Protein AF-A0A1D1ZFT8-F1 (afdb_monomer)

pLDDT: mean 90.36, std 14.6, range [29.67, 98.88]

Structure (mmCIF, N/CA/C/O backbone):
data_AF-A0A1D1ZFT8-F1
#
_entry.id   AF-A0A1D1ZFT8-F1
#
loop_
_atom_site.group_PDB
_atom_site.id
_atom_site.type_symbol
_atom_site.label_atom_id
_atom_site.label_alt_id
_atom_site.label_comp_id
_atom_site.label_asym_id
_atom_site.label_entity_id
_atom_site.label_seq_id
_atom_site.pdbx_PDB_ins_code
_atom_site.Cartn_x
_atom_site.Cartn_y
_atom_site.Cartn_z
_atom_site.occupancy
_atom_site.B_iso_or_equiv
_atom_site.auth_seq_id
_atom_site.auth_comp_id
_atom_site.auth_asym_id
_atom_site.auth_atom_id
_atom_site.pdbx_PDB_model_num
ATOM 1 N N . VAL A 1 1 ? -5.088 -5.770 8.456 1.00 97.81 1 VAL A N 1
ATOM 2 C CA . VAL A 1 1 ? -4.942 -6.720 7.331 1.00 97.81 1 VAL A CA 1
ATOM 3 C C . VAL A 1 1 ? -3.697 -6.334 6.561 1.00 97.81 1 VAL A C 1
ATOM 5 O O . VAL A 1 1 ? -3.552 -5.158 6.253 1.00 97.81 1 VAL A O 1
ATOM 8 N N . TYR A 1 2 ? -2.781 -7.275 6.355 1.00 98.56 2 TYR A N 1
ATOM 9 C CA . TYR A 1 2 ? -1.490 -7.052 5.716 1.00 98.56 2 TYR A CA 1
ATOM 10 C C . TYR A 1 2 ? -1.406 -7.814 4.390 1.00 98.56 2 TYR A C 1
ATOM 12 O O . TYR A 1 2 ? -1.723 -9.003 4.349 1.00 98.56 2 TYR A O 1
ATOM 20 N N . PHE A 1 3 ? -0.949 -7.138 3.340 1.00 98.81 3 PHE A N 1
ATOM 21 C CA . PHE A 1 3 ? -0.688 -7.710 2.021 1.00 98.81 3 PHE A CA 1
ATOM 22 C C . PHE A 1 3 ? 0.812 -7.654 1.739 1.00 98.81 3 PHE A C 1
ATOM 24 O O . PHE A 1 3 ? 1.414 -6.581 1.805 1.00 98.81 3 PHE A O 1
ATOM 31 N N . HIS A 1 4 ? 1.421 -8.799 1.439 1.00 98.50 4 HIS A N 1
ATOM 32 C CA . HIS A 1 4 ? 2.849 -8.856 1.134 1.00 98.50 4 HIS A CA 1
ATOM 33 C C . HIS A 1 4 ? 3.165 -8.306 -0.264 1.00 98.50 4 HIS A C 1
ATOM 35 O O . HIS A 1 4 ? 2.340 -8.373 -1.174 1.00 98.50 4 HIS A O 1
ATOM 41 N N . GLY A 1 5 ? 4.372 -7.779 -0.445 1.00 98.06 5 GLY A N 1
ATOM 42 C CA . GLY A 1 5 ? 4.937 -7.399 -1.736 1.00 98.06 5 GLY A CA 1
ATOM 43 C C . GLY A 1 5 ? 5.417 -8.591 -2.566 1.00 98.06 5 GLY A C 1
ATOM 44 O O . GLY A 1 5 ? 5.088 -9.741 -2.288 1.00 98.06 5 GLY A O 1
ATOM 45 N N . GLY A 1 6 ? 6.213 -8.311 -3.601 1.00 97.31 6 GLY A N 1
ATOM 46 C CA . GLY A 1 6 ? 6.667 -9.324 -4.566 1.00 97.31 6 GLY A CA 1
ATOM 47 C C . GLY A 1 6 ? 6.119 -9.137 -5.979 1.00 97.31 6 GLY A C 1
ATOM 48 O O . GLY A 1 6 ? 6.028 -10.101 -6.732 1.00 97.31 6 GLY A O 1
ATOM 49 N N . GLY A 1 7 ? 5.713 -7.914 -6.339 1.00 98.00 7 GLY A N 1
ATOM 50 C CA . GLY A 1 7 ? 5.292 -7.606 -7.707 1.00 98.00 7 GLY A CA 1
ATOM 51 C C . GLY A 1 7 ? 4.080 -8.409 -8.184 1.00 98.00 7 GLY A C 1
ATOM 52 O O . GLY A 1 7 ? 4.011 -8.741 -9.360 1.00 98.00 7 GLY A O 1
ATOM 53 N N . PHE A 1 8 ? 3.170 -8.765 -7.268 1.00 98.69 8 PHE A N 1
ATOM 54 C CA . PHE A 1 8 ? 2.003 -9.636 -7.492 1.00 98.69 8 PHE A CA 1
ATOM 55 C C . PHE A 1 8 ? 2.324 -11.087 -7.879 1.00 98.69 8 PHE A C 1
ATOM 57 O O . PHE A 1 8 ? 1.397 -11.871 -8.044 1.00 98.69 8 PHE A O 1
ATOM 64 N N . ALA A 1 9 ? 3.599 -11.447 -8.026 1.00 98.44 9 ALA A N 1
ATOM 65 C CA . ALA A 1 9 ? 4.024 -12.712 -8.624 1.00 98.44 9 ALA A CA 1
ATOM 66 C C . ALA A 1 9 ? 4.957 -13.540 -7.731 1.00 98.44 9 ALA A C 1
ATOM 68 O O . ALA A 1 9 ? 5.242 -14.698 -8.022 1.00 98.44 9 ALA A O 1
ATOM 69 N N . LEU A 1 10 ? 5.476 -12.948 -6.654 1.00 97.19 10 LEU A N 1
ATOM 70 C CA . LEU A 1 10 ? 6.451 -13.574 -5.771 1.00 97.19 10 LEU A CA 1
ATOM 71 C C . LEU A 1 10 ? 5.977 -13.579 -4.321 1.00 97.19 10 LEU A C 1
ATOM 73 O O . LEU A 1 10 ? 5.184 -12.741 -3.895 1.00 97.19 10 LEU A O 1
ATOM 77 N N . HIS A 1 11 ? 6.610 -14.468 -3.557 1.00 96.88 11 HIS A N 1
ATOM 78 C CA . HIS A 1 11 ? 6.442 -14.641 -2.116 1.00 96.88 11 HIS A CA 1
ATOM 79 C C . HIS A 1 11 ? 5.070 -15.197 -1.718 1.00 96.88 11 HIS A C 1
ATOM 81 O O . HIS A 1 11 ? 4.367 -15.778 -2.529 1.00 96.88 11 HIS A O 1
ATOM 87 N N . SER A 1 12 ? 4.791 -15.169 -0.422 1.00 97.50 12 SER A N 1
ATOM 88 C CA . SER A 1 12 ? 3.593 -15.704 0.223 1.00 97.50 12 SER A CA 1
ATOM 89 C C . SER A 1 12 ? 3.482 -15.089 1.611 1.00 97.50 12 SER A C 1
ATOM 91 O O . SER A 1 12 ? 4.482 -14.595 2.156 1.00 97.50 12 SER A O 1
ATOM 93 N N . ALA A 1 13 ? 2.314 -15.195 2.240 1.00 96.38 13 ALA A N 1
ATOM 94 C CA . ALA A 1 13 ? 2.105 -14.755 3.618 1.00 96.38 13 ALA A CA 1
ATOM 95 C C . ALA A 1 13 ? 3.044 -15.475 4.605 1.00 96.38 13 ALA A C 1
ATOM 97 O O . ALA A 1 13 ? 3.424 -14.904 5.628 1.00 96.38 13 ALA A O 1
ATOM 98 N N . ALA A 1 14 ? 3.452 -16.708 4.281 1.00 95.94 14 ALA A N 1
ATOM 99 C CA . ALA A 1 14 ? 4.372 -17.524 5.075 1.00 95.94 14 ALA A CA 1
ATOM 100 C C . ALA A 1 14 ? 5.865 -17.313 4.742 1.00 95.94 14 ALA A C 1
ATOM 102 O O . ALA A 1 14 ? 6.739 -17.905 5.384 1.00 95.94 14 ALA A O 1
ATOM 103 N N . THR A 1 15 ? 6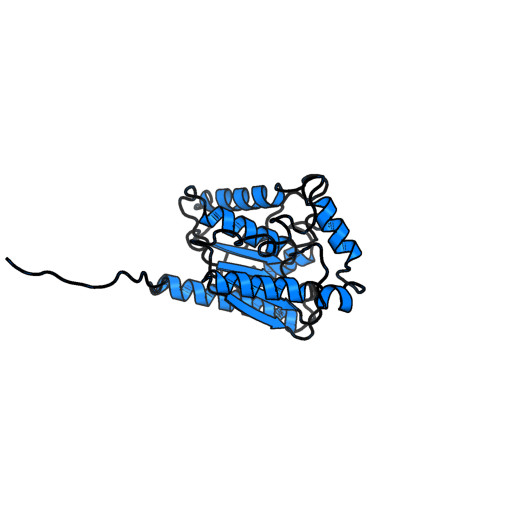.199 -16.493 3.740 1.00 95.06 15 THR A N 1
ATOM 104 C CA . THR A 1 15 ? 7.598 -16.242 3.365 1.00 95.06 15 THR A CA 1
ATOM 105 C C . THR A 1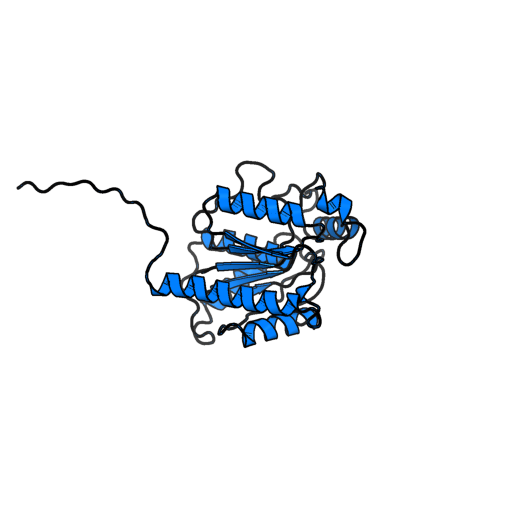 15 ? 8.334 -15.529 4.505 1.00 95.06 15 THR A C 1
ATOM 107 O O . THR A 1 15 ? 7.848 -14.538 5.043 1.00 95.06 15 THR A O 1
ATOM 110 N N . ARG A 1 16 ? 9.528 -16.022 4.880 1.00 93.62 16 ARG A N 1
ATOM 111 C CA . ARG A 1 16 ? 10.240 -15.619 6.115 1.00 93.62 16 ARG A CA 1
ATOM 112 C C . ARG A 1 16 ? 10.342 -14.098 6.345 1.00 93.62 16 ARG A C 1
ATOM 114 O O . ARG A 1 16 ? 10.004 -13.683 7.450 1.00 93.62 16 ARG A O 1
ATOM 121 N N . PRO A 1 17 ? 10.774 -13.261 5.377 1.00 90.62 17 PRO A N 1
ATOM 122 C CA . PRO A 1 17 ? 10.767 -11.806 5.545 1.00 90.62 17 PRO A CA 1
ATOM 123 C C . PRO A 1 17 ? 9.401 -11.223 5.931 1.00 90.62 17 PRO A C 1
ATOM 125 O O . PRO A 1 17 ? 9.336 -10.357 6.802 1.00 90.62 17 PRO A O 1
ATOM 128 N N . TYR A 1 18 ? 8.313 -11.718 5.336 1.00 94.38 18 TYR A N 1
ATOM 129 C CA . TYR A 1 18 ? 6.961 -11.214 5.576 1.00 94.38 18 TYR A CA 1
ATOM 130 C C . TYR A 1 18 ? 6.345 -11.739 6.869 1.00 94.38 18 TYR A C 1
ATOM 132 O O . TYR A 1 18 ? 5.748 -10.951 7.601 1.00 94.38 18 TYR A O 1
ATOM 140 N N . ASP A 1 19 ? 6.564 -13.010 7.219 1.00 94.88 19 ASP A N 1
ATOM 141 C CA . ASP A 1 19 ? 6.202 -13.529 8.547 1.00 94.88 19 ASP A CA 1
ATOM 142 C C . ASP A 1 19 ? 6.943 -12.750 9.649 1.00 94.88 19 ASP A C 1
ATOM 144 O O . ASP A 1 19 ? 6.326 -12.268 10.601 1.00 94.88 19 ASP A O 1
ATOM 148 N N . ALA A 1 20 ? 8.253 -12.522 9.488 1.00 92.81 20 ALA A N 1
ATOM 149 C CA . ALA A 1 20 ? 9.046 -11.748 10.440 1.00 92.81 20 ALA A CA 1
ATOM 150 C C . ALA A 1 20 ? 8.565 -10.292 10.556 1.00 92.81 20 ALA A C 1
ATOM 152 O O . ALA A 1 20 ? 8.445 -9.769 11.668 1.00 92.81 20 ALA A O 1
ATOM 153 N N . LEU A 1 21 ? 8.258 -9.635 9.434 1.00 92.38 21 LEU A N 1
ATOM 154 C CA . LEU A 1 21 ? 7.716 -8.278 9.423 1.00 92.38 21 LEU A CA 1
ATOM 155 C C . LEU A 1 21 ? 6.347 -8.210 10.116 1.00 92.38 21 LEU A C 1
ATOM 157 O O . LEU A 1 21 ? 6.159 -7.379 11.005 1.00 92.38 21 LEU A O 1
ATOM 161 N N . CYS A 1 22 ? 5.428 -9.123 9.796 1.00 95.38 22 CYS A N 1
ATOM 162 C CA . CYS A 1 22 ? 4.112 -9.199 10.432 1.00 95.38 22 CYS A CA 1
ATOM 163 C C . CYS A 1 22 ? 4.217 -9.433 11.943 1.00 95.38 22 CYS A C 1
ATOM 165 O O . CYS A 1 22 ? 3.516 -8.774 12.710 1.00 95.38 22 CYS A O 1
ATOM 167 N N . ARG A 1 23 ? 5.127 -10.306 12.396 1.00 94.81 23 ARG A N 1
ATOM 168 C CA . ARG A 1 23 ? 5.392 -10.525 13.829 1.00 94.81 23 ARG A CA 1
ATOM 169 C C . ARG A 1 23 ? 5.920 -9.272 14.518 1.00 94.81 23 ARG A C 1
ATOM 171 O O . ARG A 1 23 ? 5.485 -8.964 15.624 1.00 94.81 23 ARG A O 1
ATOM 178 N N . ARG A 1 24 ? 6.833 -8.533 13.879 1.00 93.06 24 ARG A N 1
ATOM 179 C CA . ARG A 1 24 ? 7.355 -7.262 14.413 1.00 93.06 24 ARG A CA 1
ATOM 180 C C . ARG A 1 24 ? 6.245 -6.219 14.546 1.00 93.06 24 ARG A C 1
ATOM 182 O O . ARG A 1 24 ? 6.176 -5.554 15.577 1.00 93.06 24 ARG A O 1
ATOM 189 N N . ILE A 1 25 ? 5.357 -6.123 13.554 1.00 94.19 25 ILE A N 1
ATOM 190 C CA . ILE A 1 25 ? 4.174 -5.254 13.612 1.00 94.19 25 ILE A CA 1
ATOM 191 C C . ILE A 1 25 ? 3.244 -5.700 14.746 1.00 94.19 25 ILE A C 1
ATOM 193 O O . ILE A 1 25 ? 2.917 -4.881 15.594 1.00 94.19 25 ILE A O 1
ATOM 197 N N . ALA A 1 26 ? 2.876 -6.982 14.819 1.00 94.56 26 ALA A N 1
ATOM 198 C CA . ALA A 1 26 ? 1.979 -7.517 15.850 1.00 94.56 26 ALA A CA 1
ATOM 199 C C . ALA A 1 26 ? 2.527 -7.353 17.279 1.00 94.56 26 ALA A C 1
ATOM 201 O O . ALA A 1 26 ? 1.766 -7.210 18.229 1.00 94.56 26 ALA A O 1
ATOM 202 N N . HIS A 1 27 ? 3.852 -7.374 17.442 1.00 94.12 27 HIS A N 1
ATOM 203 C CA . HIS A 1 27 ? 4.495 -7.136 18.731 1.00 94.12 27 HIS A CA 1
ATOM 204 C C . HIS A 1 27 ? 4.473 -5.652 19.134 1.00 94.12 27 HIS A C 1
ATOM 206 O O . HIS A 1 27 ? 4.335 -5.329 20.312 1.00 94.12 27 HIS A O 1
ATOM 212 N N . ALA A 1 28 ? 4.658 -4.738 18.180 1.00 92.88 28 ALA A N 1
ATOM 213 C CA . ALA A 1 28 ? 4.778 -3.306 18.460 1.00 92.88 28 ALA A CA 1
ATOM 214 C C . ALA A 1 28 ? 3.437 -2.561 18.446 1.00 92.88 28 ALA A C 1
ATOM 216 O O . ALA A 1 28 ? 3.277 -1.559 19.143 1.00 92.88 28 ALA A O 1
ATOM 217 N N . VAL A 1 29 ? 2.492 -3.032 17.637 1.00 91.75 29 VAL A N 1
ATOM 218 C CA . VAL A 1 29 ? 1.152 -2.476 17.482 1.00 91.75 29 VAL A CA 1
ATOM 219 C C . VAL A 1 29 ? 0.190 -3.395 18.230 1.00 91.75 29 VAL A C 1
ATOM 221 O O . VAL A 1 29 ? 0.147 -4.578 17.907 1.00 91.75 29 VAL A O 1
ATOM 224 N N . PRO A 1 30 ? -0.600 -2.898 19.199 1.00 85.81 30 PRO A N 1
ATOM 225 C CA . PRO A 1 30 ? -1.557 -3.713 19.946 1.00 85.81 30 PRO A CA 1
ATOM 226 C C . PRO A 1 30 ? -2.781 -4.057 19.077 1.00 85.81 30 PRO A C 1
ATOM 228 O O . PRO A 1 30 ? -3.890 -3.587 19.319 1.00 85.81 30 PRO A O 1
ATOM 231 N N . ALA A 1 31 ? -2.561 -4.837 18.021 1.00 90.56 31 ALA A N 1
ATOM 232 C CA . ALA A 1 31 ? -3.539 -5.220 17.017 1.00 90.56 31 ALA A CA 1
ATOM 233 C C . ALA A 1 31 ? -3.267 -6.642 16.513 1.00 90.56 31 ALA A C 1
ATOM 235 O O . ALA A 1 31 ? -2.129 -7.111 16.485 1.00 90.56 31 ALA A O 1
ATOM 236 N N . VAL A 1 32 ? -4.324 -7.318 16.060 1.00 94.50 32 VAL A N 1
ATOM 237 C CA . VAL A 1 32 ? -4.186 -8.589 15.344 1.00 94.50 32 VAL A CA 1
ATOM 238 C C . VAL A 1 32 ? -3.716 -8.308 13.918 1.00 94.50 32 VAL A C 1
ATOM 240 O O . VAL A 1 32 ? -4.308 -7.494 13.205 1.00 94.50 32 VAL A O 1
ATOM 243 N N . VAL A 1 33 ? -2.670 -9.008 13.481 1.00 96.38 33 VAL A N 1
ATOM 244 C CA . VAL A 1 33 ? -2.199 -8.959 12.093 1.00 96.38 33 VAL A CA 1
ATOM 245 C C . VAL A 1 33 ? -2.754 -10.160 11.334 1.00 96.38 33 VAL A C 1
ATOM 247 O O . VAL A 1 33 ? -2.362 -11.297 11.574 1.00 96.38 33 VAL A O 1
ATOM 250 N N . VAL A 1 34 ? -3.667 -9.889 10.402 1.00 97.25 34 VAL A N 1
ATOM 251 C CA . VAL A 1 34 ? -4.144 -10.861 9.408 1.00 97.25 34 VAL A CA 1
ATOM 252 C C . VAL A 1 34 ? -3.264 -10.718 8.168 1.00 97.25 34 VAL A C 1
ATOM 254 O O . VAL A 1 34 ? -3.420 -9.732 7.448 1.00 97.25 34 VAL A O 1
ATOM 257 N N . SER A 1 35 ? -2.318 -11.639 7.966 1.00 98.00 35 SER A N 1
ATOM 258 C CA . SER A 1 35 ? -1.452 -11.692 6.775 1.00 98.00 35 SER A CA 1
ATOM 259 C C . SER A 1 35 ? -2.149 -12.496 5.679 1.00 98.00 35 SER A C 1
ATOM 261 O O . SER A 1 35 ? -2.488 -13.658 5.903 1.00 98.00 35 SER A O 1
ATOM 263 N N . VAL A 1 36 ? -2.425 -11.868 4.536 1.00 98.56 36 VAL A N 1
ATOM 264 C CA . VAL A 1 36 ? -3.257 -12.450 3.473 1.00 98.56 36 VAL A CA 1
ATOM 265 C C . VAL A 1 36 ? -2.394 -13.209 2.469 1.00 98.56 36 VAL A C 1
ATOM 267 O O . VAL A 1 36 ? -1.482 -12.635 1.878 1.00 98.56 36 VAL A O 1
ATOM 270 N N . GLU A 1 37 ? -2.717 -14.485 2.263 1.00 98.50 37 GLU A N 1
ATOM 271 C CA . GLU A 1 37 ? -2.194 -15.312 1.172 1.00 98.50 37 GLU A CA 1
ATOM 272 C C . GLU A 1 37 ? -3.088 -15.108 -0.056 1.00 98.50 37 GLU A C 1
ATOM 274 O O . GLU A 1 37 ? -4.121 -15.764 -0.197 1.00 98.50 37 GLU A O 1
ATOM 279 N N . TYR A 1 38 ? -2.747 -14.124 -0.885 1.00 98.75 38 TYR A N 1
ATOM 280 C CA . TYR A 1 38 ? -3.513 -13.802 -2.087 1.00 98.75 38 TYR A CA 1
ATOM 281 C C . TYR A 1 38 ? -2.964 -14.559 -3.302 1.00 98.75 38 TYR A C 1
ATOM 283 O O . TYR A 1 38 ? -1.786 -14.909 -3.366 1.00 98.75 38 TYR A O 1
ATOM 291 N N . ARG A 1 39 ? -3.826 -14.815 -4.286 1.00 98.81 39 ARG A N 1
ATOM 292 C CA . ARG A 1 39 ? -3.450 -15.467 -5.541 1.00 98.81 39 ARG A CA 1
ATOM 293 C C . ARG A 1 39 ? -2.479 -14.601 -6.342 1.00 98.81 39 ARG A C 1
ATOM 295 O O . ARG A 1 39 ? -2.683 -13.397 -6.483 1.00 98.81 39 ARG A O 1
ATOM 302 N N . LEU A 1 40 ? -1.454 -15.239 -6.900 1.00 98.81 40 LEU A N 1
ATOM 303 C CA . LEU A 1 40 ? -0.375 -14.569 -7.622 1.00 98.81 40 LEU A CA 1
ATOM 304 C C . LEU A 1 40 ? -0.586 -14.592 -9.139 1.00 98.81 40 LEU A C 1
ATOM 306 O O . LEU A 1 40 ? -1.184 -15.514 -9.696 1.00 98.81 40 LEU A O 1
ATOM 310 N N . ALA A 1 41 ? -0.049 -13.574 -9.798 1.00 98.56 41 ALA A N 1
ATOM 311 C CA . ALA A 1 41 ? 0.137 -13.531 -11.238 1.00 98.56 41 ALA A CA 1
ATOM 312 C C . ALA A 1 41 ? 1.409 -14.308 -11.643 1.00 98.56 41 ALA A C 1
ATOM 314 O O . ALA A 1 41 ? 2.373 -14.335 -10.876 1.00 98.56 41 ALA A O 1
ATOM 315 N N . PRO A 1 42 ? 1.474 -14.867 -12.865 1.00 98.06 42 PRO A N 1
ATOM 316 C CA . PRO A 1 42 ? 0.502 -14.740 -13.955 1.00 98.06 42 PRO A CA 1
ATOM 317 C C . PRO A 1 42 ? -0.667 -15.740 -13.910 1.00 98.06 42 PRO A C 1
ATOM 319 O O . PRO A 1 42 ? -1.574 -15.632 -14.729 1.00 98.06 42 PRO A O 1
ATOM 322 N N . GLU A 1 43 ? -0.677 -16.711 -12.994 1.00 98.56 43 GLU A N 1
ATOM 323 C CA . GLU A 1 43 ? -1.738 -17.726 -12.901 1.00 98.56 43 GLU A CA 1
ATOM 324 C C . GLU A 1 43 ? -3.108 -17.104 -12.594 1.00 98.56 43 GLU A C 1
ATOM 326 O O . GLU A 1 43 ? -4.145 -17.579 -13.066 1.00 98.56 43 GLU A O 1
ATOM 331 N N . HIS A 1 44 ? -3.102 -16.018 -11.821 1.00 98.69 44 HIS A N 1
ATOM 332 C CA . HIS A 1 44 ? -4.275 -15.242 -11.452 1.00 98.69 44 HIS A CA 1
ATOM 333 C C . HIS A 1 44 ? -3.992 -13.740 -11.643 1.00 98.69 44 HIS A C 1
ATOM 335 O O . HIS A 1 44 ? -3.627 -13.053 -10.686 1.00 98.69 44 HIS A O 1
ATOM 341 N N . PRO A 1 45 ? -4.130 -13.211 -12.875 1.00 98.31 45 PRO A N 1
ATOM 342 C CA . PRO A 1 45 ? -3.893 -11.799 -13.156 1.00 98.31 45 PRO A CA 1
ATOM 343 C C . PRO A 1 45 ? -4.994 -10.915 -12.547 1.00 98.31 45 PRO A C 1
ATOM 345 O O . PRO A 1 45 ? -5.904 -11.375 -11.848 1.00 98.31 45 PRO A O 1
ATOM 348 N N . TYR A 1 46 ? -4.918 -9.614 -12.811 1.00 98.25 46 TYR A N 1
ATOM 349 C CA . TYR A 1 46 ? -5.904 -8.619 -12.419 1.00 98.25 46 TYR A CA 1
ATOM 350 C C . TYR A 1 46 ? -7.333 -9.103 -12.735 1.00 98.25 46 TYR A C 1
ATOM 352 O O . TYR A 1 46 ? -7.583 -9.577 -13.848 1.00 98.25 46 TYR A O 1
ATOM 360 N N . PRO A 1 47 ? -8.297 -8.931 -11.810 1.00 97.94 47 PRO A N 1
ATOM 361 C CA . PRO A 1 47 ? -8.179 -8.281 -10.500 1.00 97.94 47 PRO A CA 1
ATOM 362 C C . PRO A 1 47 ? -8.000 -9.256 -9.315 1.00 97.94 47 PRO A C 1
ATOM 364 O O . PRO A 1 47 ? -8.313 -8.880 -8.187 1.00 97.94 47 PRO A O 1
ATOM 367 N N . ALA A 1 48 ? -7.510 -10.486 -9.522 1.00 98.62 48 ALA A N 1
ATOM 368 C CA . ALA A 1 48 ? -7.607 -11.569 -8.530 1.00 98.62 48 ALA A CA 1
ATOM 369 C C . ALA A 1 48 ? -7.069 -11.215 -7.130 1.00 98.62 48 ALA A C 1
ATOM 371 O O . ALA A 1 48 ? -7.765 -11.422 -6.138 1.00 98.62 48 ALA A O 1
ATOM 372 N N . ALA A 1 49 ? -5.880 -10.610 -7.041 1.00 98.62 49 ALA A N 1
ATOM 373 C CA . ALA A 1 49 ? -5.299 -10.199 -5.760 1.00 98.62 49 ALA A CA 1
ATOM 374 C C . ALA A 1 49 ? -6.146 -9.140 -5.019 1.00 98.62 49 ALA A C 1
ATOM 376 O O . ALA A 1 49 ? -6.166 -9.094 -3.789 1.00 98.62 49 ALA A O 1
ATOM 377 N N . TYR A 1 50 ? -6.870 -8.290 -5.755 1.00 98.56 50 TYR A N 1
ATOM 378 C CA . TYR A 1 50 ? -7.778 -7.300 -5.168 1.00 98.56 50 TYR A CA 1
ATOM 379 C C . TYR A 1 50 ? -9.071 -7.949 -4.678 1.00 98.56 50 TYR A C 1
ATOM 381 O O . TYR A 1 50 ? -9.588 -7.562 -3.631 1.00 98.56 50 TYR A O 1
ATOM 389 N N . ASP A 1 51 ? -9.586 -8.932 -5.419 1.00 98.50 51 ASP A N 1
ATOM 390 C CA . ASP A 1 51 ? -10.758 -9.710 -5.012 1.00 98.50 51 ASP A CA 1
ATOM 391 C C . ASP A 1 51 ? -10.463 -10.481 -3.719 1.00 98.50 51 ASP A C 1
ATOM 393 O O . ASP A 1 51 ? -11.228 -10.373 -2.761 1.00 98.50 51 ASP A O 1
ATOM 397 N N . ASP A 1 52 ? -9.299 -11.133 -3.641 1.00 98.75 52 ASP A N 1
ATOM 398 C CA . ASP A 1 52 ? -8.845 -11.856 -2.446 1.00 98.75 52 ASP A CA 1
ATOM 399 C C . ASP A 1 52 ? -8.697 -10.928 -1.233 1.00 98.75 52 ASP A C 1
ATOM 401 O O . ASP A 1 52 ? -9.018 -11.300 -0.103 1.00 98.75 52 ASP A O 1
ATOM 405 N N . GLY A 1 53 ? -8.255 -9.686 -1.448 1.00 98.25 53 GLY A N 1
ATOM 406 C CA . GLY A 1 53 ? -8.186 -8.693 -0.381 1.00 98.25 53 GLY A CA 1
ATOM 407 C C . GLY A 1 53 ? -9.554 -8.215 0.111 1.00 98.25 53 GLY A C 1
ATOM 408 O O . GLY A 1 53 ? -9.734 -8.016 1.316 1.00 98.25 53 GLY A O 1
ATOM 409 N N . CYS A 1 54 ? -10.541 -8.081 -0.778 1.00 97.31 54 CYS A N 1
ATOM 410 C CA . CYS A 1 54 ? -11.923 -7.822 -0.374 1.00 97.31 54 CYS A CA 1
ATOM 411 C C . CYS A 1 54 ? -12.531 -9.024 0.363 1.00 97.31 54 CYS A C 1
ATOM 413 O O . CYS A 1 54 ? -13.206 -8.839 1.375 1.00 97.31 54 CYS A O 1
ATOM 415 N N . ASP A 1 55 ? -12.258 -10.248 -0.087 1.00 97.31 55 ASP A N 1
ATOM 416 C CA . ASP A 1 55 ? -12.703 -11.468 0.593 1.00 97.31 55 ASP A CA 1
ATOM 417 C C . ASP A 1 55 ? -12.069 -11.613 1.979 1.00 97.31 55 ASP A C 1
ATOM 419 O O . ASP A 1 55 ? -12.757 -11.976 2.934 1.00 97.31 55 ASP A O 1
ATOM 423 N N . ALA A 1 56 ? -10.802 -11.221 2.140 1.00 97.06 56 ALA A N 1
ATOM 424 C CA . ALA A 1 56 ? -10.163 -11.142 3.448 1.00 97.06 56 ALA A CA 1
ATOM 425 C C . ALA A 1 56 ? -10.882 -10.152 4.382 1.00 97.06 56 ALA A C 1
ATOM 427 O O . ALA A 1 56 ? -11.063 -10.452 5.563 1.00 97.06 56 ALA A O 1
ATOM 428 N N . LEU A 1 57 ? -11.342 -8.997 3.880 1.00 95.75 57 LEU A N 1
ATOM 429 C CA . LEU A 1 57 ? -12.141 -8.066 4.685 1.00 95.75 57 LEU A CA 1
ATOM 430 C C . LEU A 1 57 ? -13.520 -8.619 5.036 1.00 95.75 57 LEU A C 1
ATOM 432 O O . LEU A 1 57 ? -13.934 -8.474 6.182 1.00 95.75 57 LEU A O 1
ATOM 436 N N . ARG A 1 58 ? -14.199 -9.302 4.108 1.00 94.69 58 ARG A N 1
ATOM 437 C CA . ARG A 1 58 ? -15.470 -9.992 4.401 1.00 94.69 58 ARG A CA 1
ATOM 438 C C . ARG A 1 58 ? -15.289 -11.072 5.464 1.00 94.69 58 ARG A C 1
ATOM 440 O O . ARG A 1 58 ? -16.122 -11.209 6.356 1.00 94.69 58 ARG A O 1
ATOM 447 N N . TRP A 1 59 ? -14.183 -11.811 5.408 1.00 95.19 59 TRP A N 1
ATOM 448 C CA . TRP A 1 59 ? -13.847 -12.787 6.438 1.00 95.19 59 TRP A CA 1
ATOM 449 C C . TRP A 1 59 ? -13.616 -12.113 7.796 1.00 95.19 59 TRP A C 1
ATOM 451 O O . TRP A 1 59 ? -14.169 -12.569 8.793 1.00 95.19 59 TRP A O 1
ATOM 461 N N . VAL A 1 60 ? -12.865 -11.004 7.841 1.00 94.81 60 VAL A N 1
ATOM 462 C CA . VAL A 1 60 ? -12.663 -10.213 9.070 1.00 94.81 60 VAL A CA 1
ATOM 463 C C . VAL A 1 60 ? -13.995 -9.698 9.626 1.00 94.81 60 VAL A C 1
ATOM 465 O O . VAL A 1 60 ? -14.211 -9.787 10.832 1.00 94.81 60 VAL A O 1
ATOM 468 N N . ASP A 1 61 ? -14.897 -9.221 8.765 1.00 92.69 61 ASP A N 1
ATOM 469 C CA . ASP A 1 61 ? -16.233 -8.734 9.133 1.00 92.69 61 ASP A CA 1
ATOM 470 C C . ASP A 1 61 ? -17.075 -9.816 9.826 1.00 92.69 61 ASP A C 1
ATOM 472 O O . ASP A 1 61 ? -17.666 -9.578 10.883 1.00 92.69 61 ASP A O 1
ATOM 476 N N . GLY A 1 62 ? -17.042 -11.044 9.296 1.00 91.44 62 GLY A N 1
ATOM 477 C CA . GLY A 1 62 ? -17.717 -12.205 9.881 1.00 91.44 62 GLY A CA 1
ATOM 478 C C . GLY A 1 62 ? -16.999 -12.842 11.081 1.00 91.44 62 GLY A C 1
ATOM 479 O O . GLY A 1 62 ? -17.610 -13.603 11.832 1.00 91.44 62 GLY A O 1
ATOM 480 N N . ALA A 1 63 ? -15.719 -12.539 11.309 1.00 89.00 63 ALA A N 1
ATOM 481 C CA . ALA A 1 63 ? -14.879 -13.187 12.322 1.00 89.00 63 ALA A CA 1
ATOM 482 C C . ALA A 1 63 ? -14.952 -12.532 13.717 1.00 89.00 63 ALA A C 1
ATOM 484 O O . ALA A 1 63 ? -14.019 -12.659 14.513 1.00 89.00 63 ALA A O 1
ATOM 485 N N . ALA A 1 64 ? -16.064 -11.875 14.061 1.00 73.75 64 ALA A N 1
ATOM 486 C CA . ALA A 1 64 ? -16.236 -11.158 15.333 1.00 73.75 64 ALA A CA 1
ATOM 487 C C . ALA A 1 64 ? -16.054 -12.032 16.595 1.00 73.75 64 ALA A C 1
ATOM 489 O O . ALA A 1 64 ? -15.761 -11.515 17.666 1.00 73.75 64 ALA A O 1
ATOM 490 N N . ALA A 1 65 ? -16.210 -13.357 16.488 1.00 78.50 65 ALA A N 1
ATOM 491 C CA . ALA A 1 65 ? -15.947 -14.288 17.59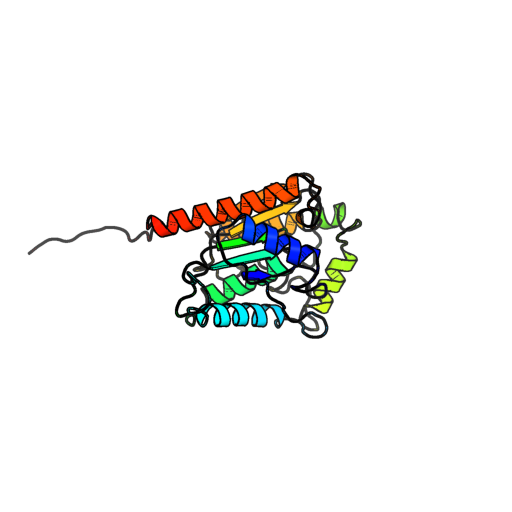2 1.00 78.50 65 ALA A CA 1
ATOM 492 C C . ALA A 1 65 ? -14.450 -14.602 17.798 1.00 78.50 65 ALA A C 1
ATOM 494 O O . ALA A 1 65 ? -14.068 -15.114 18.848 1.00 78.50 65 ALA A O 1
ATOM 495 N N . LEU A 1 66 ? -13.610 -14.331 16.794 1.00 83.19 66 LEU A N 1
ATOM 496 C CA . LEU A 1 66 ? -12.171 -14.621 16.788 1.00 83.19 66 LEU A CA 1
ATOM 497 C C . LEU A 1 66 ? -11.318 -13.353 16.914 1.00 83.19 66 LEU A C 1
ATOM 499 O O . LEU A 1 66 ? -10.171 -13.428 17.352 1.00 83.19 66 LEU A O 1
ATOM 503 N N . LEU A 1 67 ? -11.860 -12.199 16.515 1.00 86.94 67 LEU A N 1
ATOM 504 C CA . LEU A 1 67 ? -11.155 -10.923 16.467 1.00 86.94 67 LEU A CA 1
ATOM 505 C C . LEU A 1 67 ? -11.760 -9.923 17.466 1.00 86.94 67 LEU A C 1
ATOM 507 O O . LEU A 1 67 ? -12.980 -9.829 17.560 1.00 86.94 67 LEU A O 1
ATOM 511 N N . PRO A 1 68 ? -10.929 -9.162 18.205 1.00 77.56 68 PRO A N 1
ATOM 512 C CA . PRO A 1 68 ? -11.390 -8.373 19.349 1.00 77.56 68 PRO A CA 1
ATOM 513 C C . PRO A 1 68 ? -12.234 -7.149 18.963 1.00 77.56 68 PRO A C 1
ATOM 515 O O . PRO A 1 68 ? -13.303 -6.941 19.526 1.00 77.56 68 PRO A O 1
ATOM 518 N N . ASP A 1 69 ? -11.755 -6.332 18.023 1.00 82.12 69 ASP A N 1
ATOM 519 C CA . ASP A 1 69 ? -12.442 -5.129 17.545 1.00 82.12 69 ASP A CA 1
ATOM 520 C C . ASP A 1 69 ? -12.200 -4.977 16.042 1.00 82.12 69 ASP A C 1
ATOM 522 O O . ASP A 1 69 ? -11.114 -4.598 15.601 1.00 82.12 69 ASP A O 1
ATOM 526 N N . VAL A 1 70 ? -13.222 -5.304 15.256 1.00 84.38 70 VAL A N 1
ATOM 527 C CA . VAL A 1 70 ? -13.205 -5.159 13.794 1.00 84.38 70 VAL A CA 1
ATOM 528 C C . VAL A 1 70 ? -13.829 -3.841 13.338 1.00 84.38 70 VAL A C 1
ATOM 530 O O . VAL A 1 70 ? -13.807 -3.547 12.152 1.00 84.38 70 VAL A O 1
ATOM 533 N N . SER A 1 71 ? -14.288 -2.986 14.260 1.00 86.12 71 SER A N 1
ATOM 534 C CA . SER A 1 71 ? -14.728 -1.625 13.925 1.00 86.12 71 SER A CA 1
ATOM 535 C C . SER A 1 71 ? -13.560 -0.696 13.594 1.00 86.12 71 SER A C 1
ATOM 537 O O . SER A 1 71 ? -13.769 0.473 13.297 1.00 86.12 71 SER A O 1
ATOM 539 N N . ALA A 1 72 ? -12.320 -1.178 13.683 1.00 90.88 72 ALA A N 1
ATOM 540 C CA . ALA A 1 72 ? -11.114 -0.381 13.532 1.00 90.88 72 ALA A CA 1
ATOM 541 C C . ALA A 1 72 ? -10.030 -1.140 12.756 1.00 90.88 72 ALA A C 1
ATOM 543 O O . ALA A 1 72 ? -8.979 -1.499 13.295 1.00 90.88 72 ALA A O 1
ATOM 544 N N . VAL A 1 73 ? -10.289 -1.408 11.479 1.00 95.31 73 VAL A N 1
ATOM 545 C CA . VAL A 1 73 ? -9.369 -2.167 10.630 1.00 95.31 73 VAL A CA 1
ATOM 546 C C . VAL A 1 73 ? -8.384 -1.230 9.949 1.00 95.31 73 VAL A C 1
ATOM 548 O O . VAL A 1 73 ? -8.767 -0.253 9.317 1.00 95.31 73 VAL A O 1
ATOM 551 N N . PHE A 1 74 ? -7.101 -1.565 10.027 1.00 97.69 74 PHE A N 1
ATOM 552 C CA . PHE A 1 74 ? -6.065 -0.91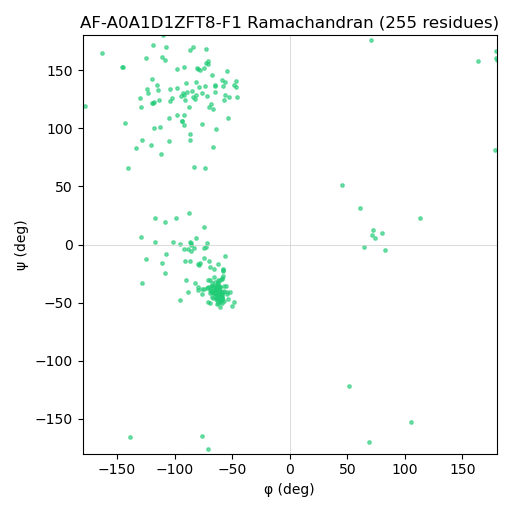9 9.229 1.00 97.69 74 PHE A CA 1
ATOM 553 C C . PHE A 1 74 ? -5.648 -1.845 8.095 1.00 97.69 74 PHE A C 1
ATOM 555 O O . PHE A 1 74 ? -5.417 -3.042 8.315 1.00 97.69 74 PHE A O 1
ATOM 562 N N . LEU A 1 75 ? -5.542 -1.291 6.893 1.00 98.56 75 LEU A N 1
ATOM 563 C CA . LEU A 1 75 ? -4.909 -1.959 5.765 1.00 98.56 75 LEU A CA 1
ATOM 564 C C . LEU A 1 75 ? -3.429 -1.607 5.761 1.00 98.56 75 LEU A C 1
ATOM 566 O O . LEU A 1 75 ? -3.045 -0.474 6.035 1.00 98.56 75 LEU A O 1
ATOM 570 N N . ALA A 1 76 ? -2.583 -2.577 5.474 1.00 98.56 76 ALA A N 1
ATOM 571 C CA . ALA A 1 76 ? -1.162 -2.350 5.334 1.00 98.56 76 ALA A CA 1
ATOM 572 C C . ALA A 1 76 ? -0.611 -3.256 4.247 1.00 98.56 76 ALA A C 1
ATOM 574 O O . ALA A 1 76 ? -1.147 -4.331 3.984 1.00 98.56 76 ALA A O 1
ATOM 575 N N . GLY A 1 77 ? 0.468 -2.829 3.624 1.00 98.44 77 GLY A N 1
ATOM 576 C CA . GLY A 1 77 ? 1.145 -3.661 2.653 1.00 98.44 77 GLY A CA 1
ATOM 577 C C . GLY A 1 77 ? 2.329 -2.947 2.058 1.00 98.44 77 GLY A C 1
ATOM 578 O O . GLY A 1 77 ? 2.441 -1.721 2.147 1.00 98.44 77 GLY A O 1
ATOM 579 N N . ASP A 1 78 ? 3.224 -3.731 1.484 1.00 98.38 78 ASP A N 1
ATOM 580 C CA . ASP A 1 78 ? 4.481 -3.232 0.969 1.00 98.38 78 ASP A CA 1
ATOM 581 C C . ASP A 1 78 ? 4.624 -3.490 -0.529 1.00 98.38 78 ASP A C 1
ATOM 583 O O . ASP A 1 78 ? 4.166 -4.518 -1.023 1.00 98.38 78 ASP A O 1
ATOM 587 N N . SER A 1 79 ? 5.218 -2.560 -1.280 1.00 98.62 79 SER A N 1
ATOM 588 C CA . SER A 1 79 ? 5.370 -2.700 -2.732 1.00 98.62 79 SER A CA 1
ATOM 589 C C . SER A 1 79 ? 4.021 -3.039 -3.401 1.00 98.62 79 SER A C 1
ATOM 591 O O . SER A 1 79 ? 3.050 -2.291 -3.239 1.00 98.62 79 SER A O 1
ATOM 593 N N . ALA A 1 80 ? 3.914 -4.165 -4.115 1.00 98.75 80 ALA A N 1
ATOM 594 C CA . ALA A 1 80 ? 2.653 -4.670 -4.675 1.00 98.75 80 ALA A CA 1
ATOM 595 C C . ALA A 1 80 ? 1.540 -4.846 -3.624 1.00 98.75 80 ALA A C 1
ATOM 597 O O . ALA A 1 80 ? 0.388 -4.525 -3.893 1.00 98.75 80 ALA A O 1
ATOM 598 N N . GLY A 1 81 ? 1.869 -5.249 -2.397 1.00 98.81 81 GLY A N 1
ATOM 599 C CA . GLY A 1 81 ? 0.920 -5.306 -1.288 1.00 98.81 81 GLY A CA 1
ATOM 600 C C . GLY A 1 81 ? 0.385 -3.931 -0.880 1.00 98.81 81 GLY A C 1
ATOM 601 O O . GLY A 1 81 ? -0.778 -3.802 -0.508 1.00 98.81 81 GLY A O 1
ATOM 602 N N . GLY A 1 82 ? 1.195 -2.875 -1.010 1.00 98.75 82 GLY A N 1
ATOM 603 C CA . GLY A 1 82 ? 0.745 -1.493 -0.818 1.00 98.75 82 GLY A CA 1
ATOM 604 C C . GLY A 1 82 ? -0.235 -1.045 -1.909 1.00 98.75 82 GLY A C 1
ATOM 605 O O . GLY A 1 82 ? -1.204 -0.342 -1.627 1.00 98.75 82 GLY A O 1
ATOM 606 N N . ASN A 1 83 ? -0.033 -1.511 -3.142 1.00 98.81 83 ASN A N 1
ATOM 607 C CA . ASN A 1 83 ? -0.981 -1.317 -4.238 1.00 98.81 83 ASN A CA 1
ATOM 608 C C . ASN A 1 83 ? -2.301 -2.075 -3.990 1.00 98.81 83 ASN A C 1
ATOM 610 O O . ASN A 1 83 ? -3.372 -1.478 -4.090 1.00 98.81 83 ASN A O 1
ATOM 614 N N . ILE A 1 84 ? -2.236 -3.345 -3.571 1.00 98.88 84 ILE A N 1
ATOM 615 C CA . ILE A 1 84 ? -3.420 -4.132 -3.180 1.00 98.88 84 ILE A CA 1
ATOM 616 C C . ILE A 1 84 ? -4.181 -3.422 -2.057 1.00 98.88 84 ILE A C 1
ATOM 618 O O . ILE A 1 84 ? -5.387 -3.222 -2.169 1.00 98.88 84 ILE A O 1
ATOM 622 N N . ALA A 1 85 ? -3.486 -2.977 -1.006 1.00 98.81 85 ALA A N 1
ATOM 623 C CA . ALA A 1 85 ? -4.095 -2.259 0.109 1.00 98.81 85 ALA A CA 1
ATOM 624 C C . ALA A 1 85 ? -4.838 -0.989 -0.342 1.00 98.81 85 ALA A C 1
ATOM 626 O O . ALA A 1 85 ? -5.934 -0.735 0.153 1.00 98.81 85 ALA A O 1
ATOM 627 N N . HIS A 1 86 ? -4.285 -0.222 -1.292 1.00 98.50 86 HIS A N 1
ATOM 628 C CA . HIS A 1 86 ? -4.974 0.925 -1.891 1.00 98.50 86 HIS A CA 1
ATOM 629 C C . HIS A 1 86 ? -6.277 0.507 -2.591 1.00 98.50 86 HIS A C 1
ATOM 631 O O . HIS A 1 86 ? -7.340 1.039 -2.276 1.00 98.50 86 HIS A O 1
ATOM 637 N N . HIS A 1 87 ? -6.223 -0.461 -3.511 1.00 98.12 87 HIS A N 1
ATOM 638 C CA . HIS A 1 87 ? -7.405 -0.864 -4.287 1.00 98.12 87 HIS A CA 1
ATOM 639 C C . HIS A 1 87 ? -8.475 -1.535 -3.421 1.00 98.12 87 HIS A C 1
ATOM 641 O O . HIS A 1 87 ? -9.669 -1.343 -3.645 1.00 98.12 87 HIS A O 1
ATOM 647 N N . VAL A 1 88 ? -8.069 -2.267 -2.384 1.00 98.12 88 VAL A N 1
ATOM 648 C CA . VAL A 1 88 ? -8.985 -2.826 -1.383 1.00 98.12 88 VAL A CA 1
ATOM 649 C C . VAL A 1 88 ? -9.618 -1.714 -0.542 1.00 98.12 88 VAL A C 1
ATOM 651 O O . VAL A 1 88 ? -10.821 -1.772 -0.299 1.00 98.12 88 VAL A O 1
ATOM 654 N N . ALA A 1 89 ? -8.861 -0.683 -0.142 1.00 97.44 89 ALA A N 1
ATOM 655 C CA . ALA A 1 89 ? -9.405 0.486 0.557 1.00 97.44 89 ALA A CA 1
ATOM 656 C C . ALA A 1 89 ? -10.445 1.221 -0.298 1.00 97.44 89 ALA A C 1
ATOM 658 O O . ALA A 1 89 ? -11.519 1.551 0.196 1.00 97.44 89 ALA A O 1
ATOM 659 N N . LEU A 1 90 ? -10.147 1.421 -1.585 1.00 95.50 90 LEU A N 1
ATOM 660 C CA . LEU A 1 90 ? -11.037 2.079 -2.540 1.00 95.50 90 LEU A CA 1
ATOM 661 C C . LEU A 1 90 ? -12.354 1.309 -2.687 1.00 95.50 90 LEU A C 1
ATOM 663 O O . LEU A 1 90 ? -13.438 1.870 -2.539 1.00 95.50 90 LEU A O 1
ATOM 667 N N . ARG A 1 91 ? -12.263 -0.006 -2.908 1.00 94.75 91 ARG A N 1
ATOM 668 C CA . ARG A 1 91 ? -13.436 -0.886 -2.988 1.00 94.75 91 ARG A CA 1
ATOM 669 C C . ARG A 1 91 ? -14.210 -0.930 -1.677 1.00 94.75 91 ARG A C 1
ATOM 671 O O . ARG A 1 91 ? -15.429 -1.040 -1.711 1.00 94.75 91 ARG A O 1
ATOM 678 N N . ALA A 1 92 ? -13.526 -0.849 -0.536 1.00 93.75 92 ALA A N 1
ATOM 679 C CA . ALA A 1 92 ? -14.180 -0.839 0.761 1.00 93.75 92 ALA A CA 1
ATOM 680 C C . ALA A 1 92 ? -14.923 0.469 1.046 1.00 93.75 92 ALA A C 1
ATOM 682 O O . ALA A 1 92 ? -16.019 0.412 1.591 1.00 93.75 92 ALA A O 1
ATOM 683 N N . ALA A 1 93 ? -14.374 1.613 0.633 1.00 91.44 93 ALA A N 1
ATOM 684 C CA . ALA A 1 93 ? -15.040 2.909 0.737 1.00 91.44 93 ALA A CA 1
ATOM 685 C C . ALA A 1 93 ? -16.299 2.991 -0.147 1.00 91.44 93 ALA A C 1
ATOM 687 O O . ALA A 1 93 ? -17.303 3.567 0.260 1.00 91.44 93 ALA A O 1
ATOM 688 N N . ALA A 1 94 ? -16.267 2.364 -1.328 1.00 88.19 94 ALA A N 1
ATOM 689 C CA . ALA A 1 94 ? -17.413 2.297 -2.237 1.00 88.19 94 ALA A CA 1
ATOM 690 C C . ALA A 1 94 ? -18.458 1.226 -1.855 1.00 88.19 94 ALA A C 1
ATOM 692 O O . ALA A 1 94 ? -19.577 1.234 -2.372 1.00 88.19 94 ALA A O 1
ATOM 693 N N . ALA A 1 95 ? -18.107 0.264 -0.997 1.00 78.50 95 ALA A N 1
ATOM 694 C CA . ALA A 1 95 ? -18.981 -0.851 -0.653 1.00 78.50 95 ALA A CA 1
ATOM 695 C C . ALA A 1 95 ? -19.961 -0.487 0.471 1.00 78.50 95 ALA A C 1
ATOM 697 O O . ALA A 1 95 ? -19.571 -0.038 1.542 1.00 78.50 95 ALA A O 1
ATOM 698 N N . VAL A 1 96 ? -21.240 -0.816 0.274 1.00 65.31 96 VAL A N 1
ATOM 699 C CA . VAL A 1 96 ? -22.292 -0.714 1.309 1.00 65.31 96 VAL A CA 1
ATOM 700 C C . VAL A 1 96 ? -22.349 -1.986 2.185 1.00 65.31 96 VAL A C 1
ATOM 702 O O . VAL A 1 96 ? -23.203 -2.118 3.052 1.00 65.31 96 VAL A O 1
ATOM 705 N N . SER A 1 97 ? -21.476 -2.971 1.938 1.00 69.88 97 SER A N 1
ATOM 706 C CA . SER A 1 97 ? -21.704 -4.371 2.333 1.00 69.88 97 SER A CA 1
ATOM 707 C C . SER A 1 97 ? -20.975 -4.868 3.586 1.00 69.88 97 SER A C 1
ATOM 709 O O . SER A 1 97 ? -21.065 -6.060 3.860 1.00 69.88 97 SER A O 1
ATOM 711 N N . TYR A 1 98 ? -20.212 -4.038 4.300 1.00 84.31 98 TYR A N 1
ATOM 712 C CA . TYR A 1 98 ? -19.590 -4.462 5.563 1.00 84.31 98 TYR A CA 1
ATOM 713 C C . TYR A 1 98 ? -20.484 -4.076 6.739 1.00 84.31 98 TYR A C 1
ATOM 715 O O . TYR A 1 98 ? -20.888 -2.921 6.852 1.00 84.31 98 TYR A O 1
ATOM 723 N N . GLU A 1 99 ? -20.794 -5.033 7.614 1.00 84.81 99 GLU A N 1
ATOM 724 C CA . GLU A 1 99 ? -21.671 -4.777 8.761 1.00 84.81 99 GLU A CA 1
ATOM 725 C C . GLU A 1 99 ? -20.919 -4.138 9.932 1.00 84.81 99 GLU A C 1
ATOM 727 O O . GLU A 1 99 ? -21.491 -3.368 10.706 1.00 84.81 99 GLU A O 1
ATOM 732 N N . ARG A 1 100 ? -19.641 -4.491 10.103 1.00 87.94 100 ARG A N 1
ATOM 733 C CA . ARG A 1 100 ? -18.834 -4.149 11.283 1.00 87.94 100 ARG A CA 1
ATOM 734 C C . ARG A 1 100 ? -17.506 -3.510 10.913 1.00 87.94 100 ARG A C 1
ATOM 736 O O . ARG A 1 100 ? -17.008 -2.687 11.679 1.00 87.94 100 ARG A O 1
ATOM 743 N N . VAL A 1 101 ? -16.919 -3.899 9.784 1.00 90.81 101 VAL A N 1
ATOM 744 C CA . VAL A 1 101 ? -15.615 -3.412 9.339 1.00 90.81 101 VAL A CA 1
ATOM 745 C C . VAL A 1 101 ? -15.691 -1.947 8.949 1.00 90.81 101 VAL A C 1
ATOM 747 O O . VAL A 1 101 ? -16.378 -1.564 8.010 1.00 90.81 101 VAL A O 1
ATOM 750 N N . VAL A 1 102 ? -14.882 -1.143 9.634 1.00 90.62 102 VAL A N 1
ATOM 751 C CA . VAL A 1 102 ? -14.547 0.216 9.210 1.00 90.62 102 VAL A CA 1
ATOM 752 C C . VAL A 1 102 ? -13.049 0.269 8.969 1.00 90.62 102 VAL A C 1
ATOM 754 O O . VAL A 1 102 ? -12.252 -0.017 9.870 1.00 90.62 102 VAL A O 1
ATOM 757 N N . VAL A 1 103 ? -12.657 0.639 7.749 1.00 94.75 103 VAL A N 1
ATOM 758 C CA . VAL A 1 103 ? -11.250 0.866 7.419 1.00 94.75 103 VAL A CA 1
ATOM 759 C C . VAL A 1 103 ? -10.830 2.213 8.009 1.00 94.75 103 VAL A C 1
ATOM 761 O O . VAL A 1 103 ? -11.183 3.270 7.502 1.00 94.75 103 VAL A O 1
ATOM 764 N N . ALA A 1 104 ? -10.096 2.172 9.117 1.00 95.56 104 ALA A N 1
ATOM 765 C CA . ALA A 1 104 ? -9.690 3.341 9.895 1.00 95.56 104 ALA A CA 1
ATOM 766 C C . ALA A 1 104 ? -8.387 3.991 9.398 1.00 95.56 104 ALA A C 1
ATOM 768 O O . ALA A 1 104 ? -8.052 5.099 9.812 1.00 95.56 104 ALA A O 1
ATOM 769 N N . GLY A 1 105 ? -7.630 3.301 8.544 1.00 97.88 105 GLY A N 1
ATOM 770 C CA . GLY A 1 105 ? -6.378 3.812 8.002 1.00 97.88 105 GLY A CA 1
ATOM 771 C C . GLY A 1 105 ? -5.695 2.834 7.051 1.00 97.88 105 GLY A C 1
ATOM 772 O O . GLY A 1 105 ? -5.926 1.624 7.124 1.00 97.88 105 GLY A O 1
ATOM 773 N N . ALA A 1 106 ? -4.812 3.351 6.199 1.00 98.62 106 ALA A N 1
ATOM 774 C CA . ALA A 1 106 ? -3.937 2.556 5.342 1.00 98.62 106 ALA A CA 1
ATOM 775 C C . ALA A 1 106 ? -2.456 2.905 5.579 1.00 98.62 106 ALA A C 1
ATOM 777 O O . ALA A 1 106 ? -2.092 4.075 5.572 1.00 98.62 106 ALA A O 1
ATOM 778 N N . ALA A 1 107 ? -1.588 1.914 5.787 1.00 98.62 107 ALA A N 1
ATOM 779 C CA . ALA A 1 107 ? -0.138 2.088 5.904 1.00 98.62 107 ALA A CA 1
ATOM 780 C C . ALA A 1 107 ? 0.565 1.426 4.710 1.00 98.62 107 ALA A C 1
ATOM 782 O O . ALA A 1 107 ? 0.713 0.204 4.656 1.00 98.62 107 ALA A O 1
ATOM 783 N N . LEU A 1 108 ? 0.969 2.238 3.735 1.00 98.81 108 LEU A N 1
ATOM 784 C CA . LEU A 1 108 ? 1.481 1.794 2.442 1.00 98.81 108 LEU A CA 1
ATOM 785 C C . LEU A 1 108 ? 2.998 1.959 2.394 1.00 98.81 108 LEU A C 1
ATOM 787 O O . LEU A 1 108 ? 3.516 3.077 2.342 1.00 98.81 108 LEU A O 1
ATOM 791 N N . LEU A 1 109 ? 3.717 0.841 2.429 1.00 98.56 109 LEU A N 1
ATOM 792 C CA . LEU A 1 109 ? 5.172 0.827 2.461 1.00 98.56 109 LEU A CA 1
ATOM 793 C C . LEU A 1 109 ? 5.713 0.750 1.038 1.00 98.56 109 LEU A C 1
ATOM 795 O O . LEU A 1 109 ? 5.559 -0.273 0.382 1.00 98.56 109 LEU A O 1
ATOM 799 N N . GLN A 1 110 ? 6.345 1.820 0.556 1.00 98.44 110 GLN A N 1
ATOM 800 C CA . GLN A 1 110 ? 6.911 1.889 -0.793 1.00 98.44 110 GLN A CA 1
ATOM 801 C C . GLN A 1 110 ? 5.944 1.347 -1.870 1.00 98.44 110 GLN A C 1
ATOM 803 O O . GLN A 1 110 ? 6.326 0.447 -2.621 1.00 98.44 110 GLN A O 1
ATOM 808 N N . PRO A 1 111 ? 4.674 1.812 -1.920 1.00 98.69 111 PRO A N 1
ATOM 809 C CA . PRO A 1 111 ? 3.639 1.172 -2.727 1.00 98.69 111 PRO A CA 1
ATOM 810 C C . PRO A 1 111 ? 4.007 1.130 -4.212 1.00 98.69 111 PRO A C 1
ATOM 812 O O . PRO A 1 111 ? 4.582 2.076 -4.757 1.00 98.69 111 PRO A O 1
ATOM 815 N N . PHE A 1 112 ? 3.672 0.014 -4.860 1.00 98.69 112 PHE A N 1
ATOM 816 C CA . PHE A 1 112 ? 4.030 -0.250 -6.249 1.00 98.69 112 PHE A CA 1
ATOM 817 C C . PHE A 1 112 ? 2.992 0.327 -7.209 1.00 98.69 112 PHE A C 1
ATOM 819 O O . PHE A 1 112 ? 1.975 -0.293 -7.514 1.00 98.69 112 PHE A O 1
ATOM 826 N N . PHE A 1 113 ? 3.270 1.536 -7.680 1.00 98.38 113 PHE A N 1
ATOM 827 C CA . PHE A 1 113 ? 2.546 2.186 -8.768 1.00 98.38 113 PHE A CA 1
ATOM 828 C C . PHE A 1 113 ? 3.441 2.295 -10.001 1.00 98.38 113 PHE A C 1
ATOM 830 O O . PHE A 1 113 ? 4.663 2.161 -9.914 1.00 98.38 113 PHE A O 1
ATOM 837 N N . GLY A 1 114 ? 2.825 2.507 -11.155 1.00 96.62 114 GLY A N 1
ATOM 838 C CA . GLY A 1 114 ? 3.488 2.535 -12.449 1.00 96.62 114 GLY A CA 1
ATOM 839 C C . GLY A 1 114 ? 2.969 3.646 -13.352 1.00 96.62 114 GLY A C 1
ATOM 840 O O . GLY A 1 114 ? 2.324 4.598 -12.913 1.00 96.62 114 GLY A O 1
ATOM 841 N N . GLY A 1 115 ? 3.322 3.515 -14.620 1.00 96.06 115 GLY A N 1
ATOM 842 C CA . GLY A 1 115 ? 2.921 4.358 -15.737 1.00 96.06 115 GLY A CA 1
ATOM 843 C C . GLY A 1 115 ? 3.863 4.102 -16.905 1.00 96.06 115 GLY A C 1
ATOM 844 O O . GLY A 1 115 ? 4.977 3.604 -16.706 1.00 96.06 115 GLY A O 1
ATOM 845 N N . GLU A 1 116 ? 3.429 4.400 -18.125 1.00 95.38 116 GLU A N 1
ATOM 846 C CA . GLU A 1 116 ? 4.217 4.030 -19.303 1.00 95.38 116 GLU A CA 1
ATOM 847 C C . GLU A 1 116 ? 5.511 4.844 -19.430 1.00 95.38 116 GLU A C 1
ATOM 849 O O . GLU A 1 116 ? 6.608 4.280 -19.547 1.00 95.38 116 GLU A O 1
ATOM 854 N N . GLY A 1 117 ? 5.403 6.171 -19.341 1.00 95.31 117 GLY A N 1
ATOM 855 C CA . GLY A 1 117 ? 6.561 7.064 -19.336 1.00 95.31 117 GLY A CA 1
ATOM 856 C C . GLY A 1 117 ? 7.332 6.960 -18.024 1.00 95.31 117 GLY A C 1
ATOM 857 O O . GLY A 1 117 ? 6.724 7.098 -16.968 1.00 95.31 117 GLY A O 1
ATOM 858 N N . ARG A 1 118 ? 8.649 6.723 -18.076 1.00 96.88 118 ARG A N 1
ATOM 859 C CA . ARG A 1 118 ? 9.507 6.596 -16.884 1.00 96.88 118 ARG A CA 1
ATOM 860 C C . ARG A 1 118 ? 9.650 7.909 -16.124 1.00 96.88 118 ARG A C 1
ATOM 862 O O . ARG A 1 118 ? 9.707 8.975 -16.730 1.00 96.88 118 ARG A O 1
ATOM 869 N N . THR A 1 119 ? 9.745 7.810 -14.803 1.00 97.75 119 THR A N 1
ATOM 870 C CA . THR A 1 119 ? 10.135 8.927 -13.934 1.00 97.75 119 THR A CA 1
ATOM 871 C C . THR A 1 119 ? 11.656 9.034 -13.800 1.00 97.75 119 THR A C 1
ATOM 873 O O . THR A 1 119 ? 12.395 8.106 -14.132 1.00 97.75 119 THR A O 1
ATOM 876 N N . GLU A 1 120 ? 12.136 10.153 -13.255 1.00 98.12 120 GLU A N 1
ATOM 877 C CA . GLU A 1 120 ? 13.565 10.380 -13.007 1.00 98.12 120 GLU A CA 1
ATOM 878 C C . GLU A 1 120 ? 14.154 9.329 -12.049 1.00 98.12 120 GLU A C 1
ATOM 880 O O . GLU A 1 120 ? 15.217 8.764 -12.306 1.00 98.12 120 GLU A O 1
ATOM 885 N N . SER A 1 121 ? 13.441 9.003 -10.968 1.00 97.81 121 SER A N 1
ATOM 886 C CA . SER A 1 121 ? 13.833 7.940 -10.030 1.00 97.81 121 SER A CA 1
ATOM 887 C C . SER A 1 121 ? 13.902 6.555 -10.680 1.00 97.81 121 SER A C 1
ATOM 889 O O . SER A 1 121 ? 14.840 5.806 -10.390 1.00 97.81 121 SER A O 1
ATOM 891 N N . GLU A 1 122 ? 12.982 6.213 -11.589 1.00 98.12 122 GLU A N 1
ATOM 892 C CA . GLU A 1 122 ? 13.043 4.957 -12.344 1.00 98.12 122 GLU A CA 1
ATOM 893 C C . GLU A 1 122 ? 14.291 4.919 -13.239 1.00 98.12 122 GLU A C 1
ATOM 895 O O . GLU A 1 122 ? 14.979 3.899 -13.306 1.00 98.12 122 GLU A O 1
ATOM 900 N N . GLU A 1 123 ? 14.639 6.021 -13.904 1.00 97.69 123 GLU A N 1
ATOM 901 C CA . GLU A 1 123 ? 15.845 6.099 -14.737 1.00 97.69 123 GLU A CA 1
ATOM 902 C C . GLU A 1 123 ? 17.138 6.023 -13.914 1.00 97.69 123 GLU A C 1
ATOM 904 O O . GLU A 1 123 ? 18.090 5.337 -14.310 1.00 97.69 123 GLU A O 1
ATOM 909 N N . MET A 1 124 ? 17.160 6.696 -12.761 1.00 96.94 124 MET A N 1
ATOM 910 C CA . MET A 1 124 ? 18.333 6.812 -11.898 1.00 96.94 124 MET A CA 1
ATOM 911 C C . MET A 1 124 ? 18.608 5.535 -11.097 1.00 96.94 124 MET A C 1
ATOM 913 O O . MET A 1 124 ? 19.762 5.116 -10.985 1.00 96.94 124 MET A O 1
ATOM 917 N N . TYR A 1 125 ? 17.570 4.909 -10.537 1.00 97.06 125 TYR A N 1
ATOM 918 C CA . TYR A 1 125 ? 17.712 3.792 -9.596 1.00 97.06 125 TYR A CA 1
ATOM 919 C C . TYR A 1 125 ? 17.237 2.445 -10.153 1.00 97.06 125 TYR A C 1
ATOM 921 O O . TYR A 1 125 ? 17.640 1.401 -9.640 1.00 97.06 125 TYR A O 1
ATOM 929 N N . GLY A 1 126 ? 16.471 2.424 -11.24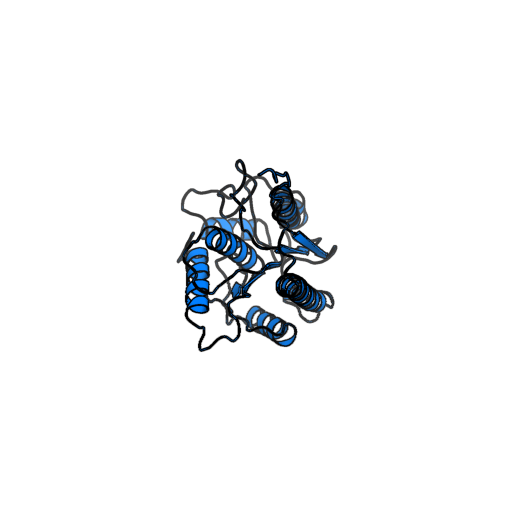8 1.00 95.56 126 GLY A N 1
ATOM 930 C CA . GLY A 1 126 ? 15.860 1.213 -11.811 1.00 95.56 126 GLY A CA 1
ATOM 931 C C . GLY A 1 126 ? 16.811 0.266 -12.551 1.00 95.56 126 GLY A C 1
ATOM 932 O O . GLY A 1 126 ? 16.367 -0.607 -13.292 1.00 95.56 126 GLY A O 1
ATOM 933 N N . ARG A 1 127 ? 18.128 0.414 -12.385 1.00 93.38 127 ARG A N 1
ATOM 934 C CA . ARG A 1 127 ? 19.143 -0.509 -12.930 1.00 93.38 127 ARG A CA 1
ATOM 935 C C . ARG A 1 127 ? 19.801 -1.374 -11.851 1.00 93.38 127 ARG A C 1
ATOM 937 O O . ARG A 1 127 ? 20.573 -2.267 -12.187 1.00 93.38 127 ARG A O 1
ATOM 944 N N . GLY A 1 128 ? 19.533 -1.093 -10.574 1.00 84.75 128 GLY A N 1
ATOM 945 C CA . GLY A 1 128 ? 20.158 -1.752 -9.427 1.00 84.75 128 GLY A CA 1
ATOM 946 C C . GLY A 1 128 ? 19.227 -2.705 -8.678 1.00 84.75 128 GLY A C 1
ATOM 947 O O . GLY A 1 128 ? 18.022 -2.739 -8.894 1.00 84.75 128 GLY A O 1
ATOM 948 N N . LEU A 1 129 ? 19.803 -3.483 -7.761 1.00 82.19 129 LEU A N 1
ATOM 949 C CA . LEU A 1 129 ? 19.037 -4.315 -6.835 1.00 82.19 129 LEU A CA 1
ATOM 950 C C . LEU A 1 129 ? 18.458 -3.472 -5.682 1.00 82.19 129 LEU A C 1
ATOM 952 O O . LEU A 1 129 ? 19.083 -2.491 -5.273 1.00 82.19 129 LEU A O 1
ATOM 956 N N . PRO A 1 130 ? 17.305 -3.872 -5.112 1.00 89.38 130 PRO A N 1
ATOM 957 C CA . PRO A 1 130 ? 16.586 -5.123 -5.377 1.00 89.38 130 PRO A CA 1
ATOM 958 C C . PRO A 1 130 ? 15.513 -5.028 -6.470 1.00 89.38 130 PRO A C 1
ATOM 960 O O . PRO A 1 130 ? 14.921 -6.050 -6.802 1.00 89.38 130 PRO A O 1
ATOM 963 N N . LEU A 1 131 ? 15.255 -3.841 -7.027 1.00 95.81 131 LEU A N 1
ATOM 964 C CA . LEU A 1 131 ? 14.169 -3.614 -7.980 1.00 95.81 131 LEU A CA 1
ATOM 965 C C . LEU A 1 131 ? 14.687 -2.899 -9.233 1.00 95.81 131 LEU A C 1
ATOM 967 O O . LEU A 1 131 ? 15.158 -1.767 -9.151 1.00 95.81 131 LEU A O 1
ATOM 971 N N . THR A 1 132 ? 14.566 -3.550 -10.391 1.00 97.94 132 THR A N 1
ATOM 972 C CA . THR A 1 132 ? 14.939 -2.983 -11.695 1.00 97.94 132 THR A CA 1
ATOM 973 C C . THR A 1 132 ? 13.708 -2.667 -12.542 1.00 97.94 132 THR A C 1
ATOM 975 O O . THR A 1 132 ? 12.650 -3.262 -12.359 1.00 97.94 132 THR A O 1
ATOM 978 N N . ASN A 1 133 ? 13.860 -1.782 -13.526 1.00 98.12 133 ASN A N 1
ATOM 979 C CA . ASN A 1 133 ? 12.816 -1.427 -14.488 1.00 98.12 133 ASN A CA 1
ATOM 980 C C . ASN A 1 133 ? 12.363 -2.622 -15.337 1.00 98.12 133 ASN A C 1
ATOM 982 O O . ASN A 1 133 ? 11.187 -2.752 -15.650 1.00 98.12 133 ASN A O 1
ATOM 986 N N . GLU A 1 134 ? 13.286 -3.519 -15.688 1.00 97.94 134 GLU A N 1
ATOM 987 C CA . GLU A 1 134 ? 12.954 -4.750 -16.415 1.00 97.94 134 GLU A CA 1
ATOM 988 C C . GLU A 1 134 ? 12.070 -5.673 -15.569 1.00 97.94 134 GLU A C 1
ATOM 990 O O . GLU A 1 134 ? 11.093 -6.240 -16.064 1.00 97.94 134 GLU A O 1
ATOM 995 N N . LEU A 1 135 ? 12.388 -5.785 -14.275 1.00 97.94 135 LEU A N 1
ATOM 996 C CA . LEU A 1 135 ? 11.618 -6.591 -13.342 1.00 97.94 135 LEU A CA 1
ATOM 997 C C . LEU A 1 135 ? 10.240 -5.969 -13.074 1.00 97.94 135 LEU A C 1
ATOM 999 O O . LEU A 1 135 ? 9.247 -6.693 -13.070 1.00 97.94 135 LEU A O 1
ATOM 1003 N N . THR A 1 136 ? 10.151 -4.643 -12.913 1.00 98.31 136 THR A N 1
ATOM 1004 C CA . THR A 1 136 ? 8.854 -3.961 -12.760 1.00 98.31 136 THR A CA 1
ATOM 1005 C C . THR A 1 136 ? 7.982 -4.114 -14.002 1.00 98.31 136 THR A C 1
ATOM 1007 O O . THR A 1 136 ? 6.786 -4.362 -13.865 1.00 98.31 136 THR A O 1
ATOM 1010 N N . ASP A 1 137 ? 8.559 -4.051 -15.203 1.00 98.31 137 ASP A N 1
ATOM 1011 C CA . ASP A 1 137 ? 7.815 -4.283 -16.446 1.00 98.31 137 ASP A CA 1
ATOM 1012 C C . ASP A 1 137 ? 7.309 -5.714 -16.556 1.00 98.31 137 ASP A C 1
ATOM 1014 O O . ASP A 1 137 ? 6.199 -5.946 -17.033 1.00 98.31 137 ASP A O 1
ATOM 1018 N N . TRP A 1 138 ? 8.113 -6.685 -16.122 1.00 98.44 138 TRP A N 1
ATOM 1019 C CA . TRP A 1 138 ? 7.672 -8.070 -16.077 1.00 98.44 138 TRP A CA 1
ATOM 1020 C C . TRP A 1 138 ? 6.519 -8.260 -15.086 1.00 98.44 138 TRP A C 1
ATOM 1022 O O . TRP A 1 138 ? 5.513 -8.857 -15.464 1.00 98.44 138 TRP A O 1
ATOM 1032 N N . PHE A 1 139 ? 6.609 -7.691 -13.878 1.00 98.69 139 PHE A N 1
ATOM 1033 C CA . PHE A 1 139 ? 5.520 -7.742 -12.896 1.00 98.69 139 PHE A CA 1
ATOM 1034 C C . PHE A 1 139 ? 4.227 -7.127 -13.431 1.00 98.69 139 PHE A C 1
ATOM 1036 O O . PHE A 1 139 ? 3.166 -7.737 -13.315 1.00 98.69 139 PHE A O 1
ATOM 1043 N N . TRP A 1 140 ? 4.304 -5.954 -14.065 1.00 98.62 140 TRP A N 1
ATOM 1044 C CA . TRP A 1 140 ? 3.118 -5.326 -14.641 1.00 98.62 140 TRP A CA 1
ATOM 1045 C C . TRP A 1 140 ? 2.523 -6.141 -15.787 1.00 98.62 140 TRP A C 1
ATOM 1047 O O . TRP A 1 140 ? 1.312 -6.318 -15.810 1.00 98.62 140 TRP A O 1
ATOM 1057 N N . ARG A 1 141 ? 3.338 -6.708 -16.687 1.00 98.38 141 ARG A N 1
ATOM 1058 C CA . ARG A 1 141 ? 2.831 -7.606 -17.741 1.00 98.38 141 ARG A CA 1
ATOM 1059 C C . ARG A 1 141 ? 2.199 -8.882 -17.189 1.00 98.38 141 ARG A C 1
ATOM 1061 O O . ARG A 1 141 ? 1.258 -9.383 -17.788 1.00 98.38 141 ARG A O 1
ATOM 1068 N N . ALA A 1 142 ? 2.731 -9.425 -16.096 1.00 98.56 142 ALA A N 1
ATOM 1069 C CA . ALA A 1 142 ? 2.180 -10.621 -15.466 1.00 98.56 142 ALA A CA 1
ATOM 1070 C C . ALA A 1 142 ? 0.844 -10.333 -14.765 1.00 98.56 142 ALA A C 1
ATOM 1072 O O . ALA A 1 142 ? -0.042 -11.184 -14.762 1.00 98.56 142 ALA A O 1
ATOM 1073 N N . PHE A 1 143 ? 0.708 -9.151 -14.157 1.00 98.75 143 PHE A N 1
ATOM 1074 C CA . PHE A 1 143 ? -0.467 -8.790 -13.374 1.00 98.75 143 PHE A CA 1
ATOM 1075 C C . PHE A 1 143 ? -1.590 -8.149 -14.192 1.00 98.75 143 PHE A C 1
ATOM 1077 O O . PHE A 1 143 ? -2.751 -8.431 -13.930 1.00 98.75 143 PHE A O 1
ATOM 1084 N N . LEU A 1 144 ? -1.299 -7.260 -15.137 1.00 98.56 144 LEU A N 1
ATOM 1085 C CA . LEU A 1 144 ? -2.336 -6.497 -15.837 1.00 98.56 144 LEU A CA 1
ATOM 1086 C C . LEU A 1 144 ? -3.156 -7.369 -16.808 1.00 98.56 144 LEU A C 1
ATOM 1088 O O . LEU A 1 144 ? -2.675 -8.414 -17.248 1.00 98.56 144 LEU A O 1
ATOM 1092 N N . PRO A 1 145 ? -4.390 -6.950 -17.164 1.00 97.44 145 PRO A N 1
ATOM 1093 C CA . PRO A 1 145 ? -5.165 -7.621 -18.205 1.00 97.44 145 PRO A CA 1
ATOM 1094 C C . PRO A 1 145 ? -4.382 -7.732 -19.514 1.00 97.44 145 PRO A C 1
ATOM 1096 O O . PRO A 1 145 ? -3.597 -6.847 -19.855 1.00 97.44 145 PRO A O 1
ATOM 1099 N N . GLU A 1 146 ? -4.637 -8.787 -20.287 1.00 94.88 146 GLU A N 1
ATOM 1100 C CA . GLU A 1 146 ? -4.010 -8.945 -21.599 1.00 94.88 146 GLU A CA 1
ATOM 1101 C C . GLU A 1 146 ? -4.291 -7.721 -22.490 1.00 94.88 146 GLU A C 1
ATOM 1103 O O . GLU A 1 146 ? -5.433 -7.288 -22.644 1.00 94.88 146 GLU A O 1
ATOM 1108 N N . GLY A 1 147 ? -3.228 -7.146 -23.059 1.00 94.69 147 GLY A N 1
ATOM 1109 C CA . GLY A 1 147 ? -3.297 -5.951 -23.903 1.00 94.69 147 GLY A CA 1
ATOM 1110 C C . GLY A 1 147 ? -3.338 -4.615 -23.153 1.00 94.69 147 GLY A C 1
ATOM 1111 O O . GLY A 1 147 ? -3.272 -3.577 -23.807 1.00 94.69 147 GLY A O 1
ATOM 1112 N N . ALA A 1 148 ? -3.412 -4.614 -21.819 1.00 96.56 148 ALA A N 1
ATOM 1113 C CA . ALA A 1 148 ? -3.273 -3.399 -21.024 1.00 96.56 148 ALA A CA 1
ATOM 1114 C C . ALA A 1 148 ? -1.798 -2.996 -20.861 1.00 96.56 148 ALA A C 1
ATOM 1116 O O . ALA A 1 148 ? -0.896 -3.837 -20.831 1.00 96.56 148 ALA A O 1
ATOM 1117 N N . ASP A 1 149 ? -1.570 -1.695 -20.715 1.00 96.06 149 ASP A N 1
ATOM 1118 C CA . ASP A 1 149 ? -0.272 -1.105 -20.404 1.00 96.06 149 ASP A CA 1
ATOM 1119 C C . ASP A 1 149 ? -0.255 -0.542 -18.972 1.00 96.06 149 ASP A C 1
ATOM 1121 O O . ASP A 1 149 ? -1.234 -0.630 -18.223 1.00 96.06 149 ASP A O 1
ATOM 1125 N N . ARG A 1 150 ? 0.873 0.029 -18.550 1.00 96.25 150 ARG A N 1
ATOM 1126 C CA . ARG A 1 150 ? 1.054 0.536 -17.186 1.00 96.25 150 ARG A CA 1
ATOM 1127 C C . ARG A 1 150 ? 0.309 1.840 -16.920 1.00 96.25 150 ARG A C 1
ATOM 1129 O O . ARG A 1 150 ? 0.329 2.270 -15.772 1.00 96.25 150 ARG A O 1
ATOM 1136 N N . ASP A 1 151 ? -0.375 2.432 -17.900 1.00 95.62 151 ASP A N 1
ATOM 1137 C CA . ASP A 1 151 ? -1.316 3.536 -17.674 1.00 95.62 151 ASP A CA 1
ATOM 1138 C C . ASP A 1 151 ? -2.730 3.045 -17.313 1.00 95.62 151 ASP A C 1
ATOM 1140 O O . ASP A 1 151 ? -3.616 3.848 -16.999 1.00 95.62 151 ASP A O 1
ATOM 1144 N N . HIS A 1 152 ? -2.932 1.722 -17.258 1.00 95.88 152 HIS A N 1
ATOM 1145 C CA . HIS A 1 152 ? -4.110 1.106 -16.658 1.00 95.88 152 HIS A CA 1
ATOM 1146 C C . HIS A 1 152 ? -4.292 1.552 -15.185 1.00 95.88 152 HIS A C 1
ATOM 1148 O O . HIS A 1 152 ? -3.314 1.556 -14.429 1.00 95.88 152 HIS A O 1
ATOM 1154 N N . PRO A 1 153 ? -5.528 1.821 -14.705 1.00 95.06 153 PRO A N 1
ATOM 1155 C CA . PRO A 1 153 ? -5.785 2.348 -13.351 1.00 95.06 153 PRO A CA 1
ATOM 1156 C C . PRO A 1 153 ? -5.260 1.495 -12.185 1.00 95.06 153 PRO A C 1
ATOM 1158 O O . PRO A 1 153 ? -5.075 1.987 -11.074 1.00 95.06 153 PRO A O 1
ATOM 1161 N N . ALA A 1 154 ? -5.013 0.203 -12.420 1.00 96.25 154 ALA A N 1
ATOM 1162 C CA . ALA A 1 154 ? -4.374 -0.678 -11.441 1.00 96.25 154 ALA A CA 1
ATOM 1163 C C . ALA A 1 154 ? -2.921 -0.264 -11.136 1.00 96.25 154 ALA A C 1
ATOM 1165 O O . ALA A 1 154 ? -2.482 -0.345 -9.987 1.00 96.25 154 ALA A O 1
ATOM 1166 N N . ALA A 1 155 ? -2.194 0.193 -12.158 1.00 97.19 155 ALA A N 1
ATOM 1167 C CA . ALA A 1 155 ? -0.804 0.617 -1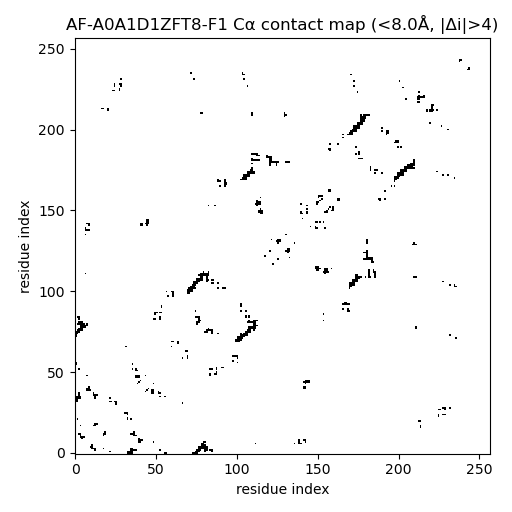2.069 1.00 97.19 155 ALA A CA 1
ATOM 1168 C C . ALA A 1 155 ? -0.686 2.133 -11.869 1.00 97.19 155 ALA A C 1
ATOM 1170 O O . ALA A 1 155 ? 0.018 2.575 -10.960 1.00 97.19 155 ALA A O 1
ATOM 1171 N N . ASN A 1 156 ? -1.402 2.922 -12.670 1.00 95.69 156 ASN A N 1
ATOM 1172 C CA . ASN A 1 156 ? -1.305 4.377 -12.695 1.00 95.69 156 ASN A CA 1
ATOM 1173 C C . ASN A 1 156 ? -2.584 5.034 -12.151 1.00 95.69 156 ASN A C 1
ATOM 1175 O O . ASN A 1 156 ? -3.434 5.509 -12.900 1.00 95.69 156 ASN A O 1
ATOM 1179 N N . VAL A 1 157 ? -2.721 5.047 -10.822 1.00 93.75 157 VAL A N 1
ATOM 1180 C CA . VAL A 1 157 ? -3.948 5.467 -10.112 1.00 93.75 157 VAL A CA 1
ATOM 1181 C C . VAL A 1 157 ? -4.394 6.896 -10.459 1.00 93.75 157 VAL A C 1
ATOM 1183 O O . VAL A 1 157 ? -5.589 7.153 -10.544 1.00 93.75 157 VAL A O 1
ATOM 1186 N N . PHE A 1 158 ? -3.458 7.825 -10.678 1.00 90.88 158 PHE A N 1
ATOM 1187 C CA . PHE A 1 158 ? -3.760 9.247 -10.914 1.00 90.88 158 PHE A CA 1
ATOM 1188 C C . PHE A 1 158 ? -3.335 9.767 -12.298 1.00 90.88 158 PHE A C 1
ATOM 1190 O O . PHE A 1 158 ? -3.472 10.959 -12.559 1.00 90.88 158 PHE A O 1
ATOM 1197 N N . GLY A 1 159 ? -2.791 8.926 -13.185 1.00 76.06 159 GLY A N 1
ATOM 1198 C CA . GLY A 1 159 ? -2.160 9.403 -14.423 1.00 76.06 159 GLY A CA 1
ATOM 1199 C C . GLY A 1 159 ? -3.061 9.515 -15.651 1.00 76.06 159 GLY A C 1
ATOM 1200 O O . GLY A 1 159 ? -2.664 10.167 -16.613 1.00 76.06 159 GLY A O 1
ATOM 1201 N N . SER A 1 160 ? -4.263 8.933 -15.648 1.00 59.47 160 SER A N 1
ATOM 1202 C CA . SER A 1 160 ? -5.189 8.981 -16.788 1.00 59.47 160 SER A CA 1
ATOM 1203 C C . SER A 1 160 ? -6.590 9.453 -16.358 1.00 59.47 160 SER A C 1
ATOM 1205 O O . SER A 1 160 ? -7.461 8.672 -15.994 1.00 59.47 160 SER A O 1
ATOM 1207 N N . GLY A 1 161 ? -6.827 10.771 -16.397 1.00 63.41 161 GLY A N 1
ATOM 1208 C CA . GLY A 1 161 ? -8.142 11.383 -16.138 1.00 63.41 161 GLY A CA 1
ATOM 1209 C C . GLY A 1 161 ? -8.268 12.068 -14.773 1.00 63.41 161 GLY A C 1
ATOM 1210 O O . GLY A 1 161 ? -7.285 12.547 -14.220 1.00 63.41 161 GLY A O 1
ATOM 1211 N N . SER A 1 162 ? -9.488 12.151 -14.233 1.00 62.56 162 SER A N 1
ATOM 1212 C CA . SER A 1 162 ? -9.785 12.824 -12.954 1.00 62.56 162 SER A CA 1
ATOM 1213 C C . SER A 1 162 ? -9.287 12.076 -11.705 1.00 62.56 162 SER A C 1
ATOM 1215 O O . SER A 1 162 ? -9.530 12.538 -10.594 1.00 62.56 162 SER A O 1
ATOM 1217 N N . GLY A 1 163 ? -8.614 10.930 -11.871 1.00 73.62 163 GLY A N 1
ATOM 1218 C CA . GLY A 1 163 ? -8.323 9.991 -10.785 1.00 73.62 163 GLY A CA 1
ATOM 1219 C C . GLY A 1 163 ? -9.579 9.249 -10.295 1.00 73.62 163 GLY A C 1
ATOM 1220 O O . GLY A 1 163 ? -10.683 9.500 -10.794 1.00 73.62 163 GLY A O 1
ATOM 1221 N N . PRO A 1 164 ? -9.433 8.303 -9.350 1.00 81.19 164 PRO A N 1
ATOM 1222 C CA . PRO A 1 164 ? -10.563 7.605 -8.749 1.00 81.19 164 PRO A CA 1
ATOM 1223 C C . PRO A 1 164 ? -11.369 8.529 -7.828 1.00 81.19 164 PRO A C 1
ATOM 1225 O O . PRO A 1 164 ? -10.842 9.476 -7.245 1.00 81.19 164 PRO A O 1
ATOM 1228 N N . GLU A 1 165 ? -12.645 8.201 -7.636 1.00 85.56 165 GLU A N 1
ATOM 1229 C CA . GLU A 1 165 ? -13.453 8.796 -6.574 1.00 85.56 165 GLU A CA 1
ATOM 1230 C C . GLU A 1 165 ? -12.965 8.285 -5.212 1.00 85.56 165 GLU A C 1
ATOM 1232 O O . GLU A 1 165 ? -12.995 7.088 -4.939 1.00 85.56 165 GLU A O 1
ATOM 1237 N N . LEU A 1 166 ? -12.494 9.198 -4.359 1.00 90.69 166 LEU A N 1
ATOM 1238 C CA . LEU A 1 166 ? -11.901 8.879 -3.053 1.00 90.69 166 LEU A CA 1
ATOM 1239 C C . LEU A 1 166 ? -12.804 9.278 -1.877 1.00 90.69 166 LEU A C 1
ATOM 1241 O O . LEU A 1 166 ? -12.336 9.403 -0.743 1.00 90.69 166 LEU A O 1
ATOM 1245 N N . ALA A 1 167 ? -14.102 9.469 -2.123 1.00 88.12 167 ALA A N 1
ATOM 1246 C CA . ALA A 1 167 ? -15.071 9.706 -1.061 1.00 88.12 167 ALA A CA 1
ATOM 1247 C C . ALA A 1 167 ? -15.044 8.537 -0.058 1.00 88.12 167 ALA A C 1
ATOM 1249 O O . ALA A 1 167 ? -15.168 7.375 -0.434 1.00 88.12 167 ALA A O 1
ATOM 1250 N N . GLY A 1 168 ? -14.831 8.844 1.225 1.00 89.31 168 GLY A N 1
ATOM 1251 C CA . GLY A 1 168 ? -14.713 7.830 2.280 1.00 89.31 168 GLY A CA 1
ATOM 1252 C C . GLY A 1 168 ? -13.392 7.047 2.294 1.00 89.31 168 GLY A C 1
ATOM 1253 O O . GLY A 1 168 ? -13.256 6.122 3.096 1.00 89.31 168 GLY A O 1
ATOM 1254 N N . PHE A 1 169 ? -12.409 7.397 1.455 1.00 95.94 169 PHE A N 1
ATOM 1255 C CA . PHE A 1 169 ? -11.091 6.760 1.481 1.00 95.94 169 PHE A CA 1
ATOM 1256 C C . PHE A 1 169 ? -10.365 7.065 2.807 1.00 95.94 169 PHE A C 1
ATOM 1258 O O . PHE A 1 169 ? -10.389 8.207 3.278 1.00 95.94 169 PHE A O 1
ATOM 1265 N N . PRO A 1 170 ? -9.719 6.071 3.446 1.00 96.94 170 PRO A N 1
ATOM 1266 C CA . PRO A 1 170 ? -9.191 6.236 4.795 1.00 96.94 170 PRO A CA 1
ATOM 1267 C C . PRO A 1 170 ? -7.939 7.134 4.844 1.00 96.94 170 PRO A C 1
ATOM 1269 O O . PRO A 1 170 ? -7.174 7.192 3.872 1.00 96.94 170 PRO A O 1
ATOM 1272 N N . PRO A 1 171 ? -7.642 7.753 6.007 1.00 98.38 171 PRO A N 1
ATOM 1273 C CA . PRO A 1 171 ? -6.343 8.368 6.261 1.00 98.38 171 PRO A CA 1
ATOM 1274 C C . PRO A 1 171 ? -5.208 7.411 5.900 1.00 98.38 171 PRO A C 1
ATOM 1276 O O . PRO A 1 171 ? -5.271 6.217 6.203 1.00 98.38 171 PRO A O 1
ATOM 1279 N N . THR A 1 172 ? -4.162 7.912 5.251 1.00 98.75 172 THR A N 1
ATOM 1280 C CA . THR A 1 172 ? -3.124 7.058 4.667 1.00 98.75 172 THR A CA 1
ATOM 1281 C C . THR A 1 172 ? -1.725 7.505 5.078 1.00 98.75 172 THR A C 1
ATOM 1283 O O . THR A 1 172 ? -1.331 8.649 4.870 1.00 98.75 172 THR A O 1
ATOM 1286 N N . ALA A 1 173 ? -0.935 6.591 5.635 1.00 98.81 173 ALA A N 1
ATOM 1287 C CA . ALA A 1 173 ? 0.503 6.753 5.783 1.00 98.81 173 ALA A CA 1
ATOM 1288 C C . ALA A 1 173 ? 1.222 6.157 4.566 1.00 98.81 173 ALA A C 1
ATOM 1290 O O . ALA A 1 173 ? 0.983 5.001 4.219 1.00 98.81 173 ALA A O 1
ATOM 1291 N N . VAL A 1 174 ? 2.113 6.921 3.934 1.00 98.81 174 VAL A N 1
ATOM 1292 C CA . VAL A 1 174 ? 2.924 6.471 2.791 1.00 98.81 174 VAL A CA 1
ATOM 1293 C C . VAL A 1 174 ? 4.396 6.552 3.166 1.00 98.81 174 VAL A C 1
ATOM 1295 O O . VAL A 1 174 ? 4.889 7.622 3.521 1.00 98.81 174 VAL A O 1
ATOM 1298 N N . PHE A 1 175 ? 5.094 5.421 3.085 1.00 98.50 175 PHE A N 1
ATOM 1299 C CA . PHE A 1 175 ? 6.510 5.313 3.423 1.00 98.50 175 PHE A CA 1
ATOM 1300 C C . PHE A 1 175 ? 7.325 5.283 2.137 1.00 98.50 175 PHE A C 1
ATOM 1302 O O . PHE A 1 175 ? 7.076 4.442 1.275 1.00 98.50 175 PHE A O 1
ATOM 1309 N N . VAL A 1 176 ? 8.300 6.177 2.013 1.00 98.19 176 VAL A N 1
ATOM 1310 C CA . VAL A 1 176 ? 9.039 6.396 0.766 1.00 98.19 176 VAL A CA 1
ATOM 1311 C C . VAL A 1 176 ? 10.533 6.220 1.002 1.00 98.19 176 VAL A C 1
ATOM 1313 O O . VAL A 1 176 ? 11.095 6.739 1.965 1.00 98.19 176 VAL A O 1
ATOM 1316 N N . GLY A 1 177 ? 11.192 5.485 0.107 1.00 96.12 177 GLY A N 1
ATOM 1317 C CA . GLY A 1 177 ? 12.649 5.386 0.077 1.00 96.12 177 GLY A CA 1
ATOM 1318 C C . GLY A 1 177 ? 13.243 6.423 -0.869 1.00 96.12 177 GLY A C 1
ATOM 1319 O O . GLY A 1 177 ? 12.828 6.534 -2.016 1.00 96.12 177 GLY A O 1
ATOM 1320 N N . GLY A 1 178 ? 14.245 7.176 -0.417 1.00 95.19 178 GLY A N 1
ATOM 1321 C CA . GLY A 1 178 ? 14.901 8.199 -1.239 1.00 95.19 178 GLY A CA 1
ATOM 1322 C C . GLY A 1 178 ? 15.678 7.646 -2.440 1.00 95.19 178 GLY A C 1
ATOM 1323 O O . GLY A 1 178 ? 15.914 8.378 -3.392 1.00 95.19 178 GLY A O 1
ATOM 1324 N N . ARG A 1 179 ? 16.063 6.362 -2.405 1.00 95.56 179 ARG A N 1
ATOM 1325 C CA . ARG A 1 179 ? 16.768 5.648 -3.488 1.00 95.56 179 ARG A CA 1
ATOM 1326 C C . ARG A 1 179 ? 15.940 4.492 -4.052 1.00 95.56 179 ARG A C 1
ATOM 1328 O O . ARG A 1 179 ? 16.485 3.514 -4.558 1.00 95.56 179 ARG A O 1
ATOM 1335 N N . ASP A 1 180 ? 14.629 4.564 -3.871 1.00 97.25 180 ASP A N 1
ATOM 1336 C CA . ASP A 1 180 ? 13.681 3.638 -4.472 1.00 97.25 180 ASP A CA 1
ATOM 1337 C C . ASP A 1 180 ? 13.409 4.079 -5.922 1.00 97.25 180 ASP A C 1
ATOM 1339 O O . ASP A 1 180 ? 13.077 5.250 -6.122 1.00 97.25 180 ASP A O 1
ATOM 1343 N N . PRO A 1 181 ? 13.518 3.201 -6.938 1.00 98.12 181 PRO A N 1
ATOM 1344 C CA . PRO A 1 181 ? 13.097 3.544 -8.298 1.00 98.12 181 PRO A CA 1
ATOM 1345 C C . PRO A 1 181 ? 11.626 3.961 -8.395 1.00 98.12 181 PRO A C 1
ATOM 1347 O O . PRO A 1 181 ? 11.261 4.684 -9.309 1.00 98.12 181 PRO A O 1
ATOM 1350 N N . LEU A 1 182 ? 10.777 3.557 -7.449 1.00 98.12 182 LEU A N 1
ATOM 1351 C CA . LEU A 1 182 ? 9.362 3.927 -7.415 1.00 98.12 182 LEU A CA 1
ATOM 1352 C C . LEU A 1 182 ? 9.100 5.257 -6.698 1.00 98.12 182 LEU A C 1
ATOM 1354 O O . LEU A 1 182 ? 7.940 5.647 -6.555 1.00 98.12 182 LEU A O 1
ATOM 1358 N N . ARG A 1 183 ? 10.141 5.953 -6.223 1.00 98.00 183 ARG A N 1
ATOM 1359 C CA . ARG A 1 183 ? 10.006 7.161 -5.401 1.00 98.00 183 ARG A CA 1
ATOM 1360 C C . ARG A 1 183 ? 9.059 8.185 -6.018 1.00 98.00 183 ARG A C 1
ATOM 1362 O O . ARG A 1 183 ? 8.132 8.621 -5.342 1.00 98.00 183 ARG A O 1
ATOM 1369 N N . ASP A 1 184 ? 9.267 8.572 -7.272 1.00 98.25 184 ASP A N 1
ATOM 1370 C CA . ASP A 1 184 ? 8.461 9.653 -7.854 1.00 98.25 184 ASP A CA 1
ATOM 1371 C C . ASP A 1 184 ? 7.011 9.214 -8.074 1.00 98.25 184 ASP A C 1
ATOM 1373 O O . ASP A 1 184 ? 6.097 10.017 -7.912 1.00 98.25 184 ASP A O 1
ATOM 1377 N N . ARG A 1 185 ? 6.774 7.921 -8.343 1.00 97.88 185 ARG A N 1
ATOM 1378 C CA . ARG A 1 185 ? 5.419 7.346 -8.391 1.00 97.88 185 ARG A CA 1
ATOM 1379 C C . ARG A 1 185 ? 4.730 7.451 -7.033 1.00 97.88 185 ARG A C 1
ATOM 1381 O O . ARG A 1 185 ? 3.566 7.832 -6.953 1.00 97.88 185 ARG A O 1
ATOM 1388 N N . GLN A 1 186 ? 5.455 7.139 -5.959 1.00 98.38 186 GLN A N 1
ATOM 1389 C CA . GLN A 1 186 ? 4.956 7.226 -4.585 1.00 98.38 186 GLN A CA 1
ATOM 1390 C C . GLN A 1 186 ? 4.676 8.681 -4.182 1.00 98.38 186 GLN A C 1
ATOM 1392 O O . GLN A 1 186 ? 3.665 8.954 -3.538 1.00 98.38 186 GLN A O 1
ATOM 1397 N N . ME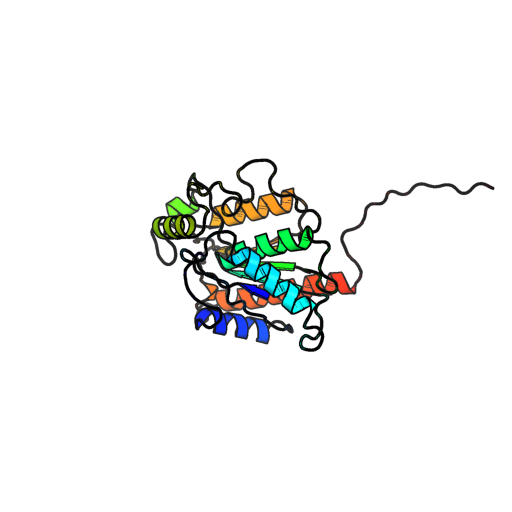T A 1 187 ? 5.533 9.621 -4.592 1.00 98.31 187 MET A N 1
ATOM 1398 C CA . MET A 1 187 ? 5.330 11.052 -4.354 1.00 98.31 187 MET A CA 1
ATOM 1399 C C . MET A 1 187 ? 4.130 11.597 -5.136 1.00 98.31 187 MET A C 1
ATOM 1401 O O . MET A 1 187 ? 3.277 12.249 -4.536 1.00 98.31 187 MET A O 1
ATOM 1405 N N . GLY A 1 188 ? 3.989 11.249 -6.418 1.00 96.94 188 GLY A N 1
ATOM 1406 C CA . GLY A 1 188 ? 2.809 11.606 -7.211 1.00 96.94 188 GLY A CA 1
ATOM 1407 C C . GLY A 1 188 ? 1.514 11.026 -6.631 1.00 96.94 188 GLY A C 1
ATOM 1408 O O . GLY A 1 188 ? 0.486 11.696 -6.595 1.00 96.94 188 GLY A O 1
ATOM 1409 N N . TYR A 1 189 ? 1.563 9.810 -6.079 1.00 97.62 189 TYR A N 1
ATOM 1410 C CA . TYR A 1 189 ? 0.435 9.224 -5.353 1.00 97.62 189 TYR A CA 1
ATOM 1411 C C . TYR A 1 189 ? 0.072 10.008 -4.078 1.00 97.62 189 TYR A C 1
ATOM 1413 O O . TYR A 1 189 ? -1.105 10.250 -3.812 1.00 97.62 189 TYR A O 1
ATOM 1421 N N . VAL A 1 190 ? 1.067 10.447 -3.299 1.00 98.25 190 VAL A N 1
ATOM 1422 C CA . VAL A 1 190 ? 0.855 11.301 -2.114 1.00 98.25 190 VAL A CA 1
ATOM 1423 C C . VAL A 1 190 ? 0.207 12.631 -2.493 1.00 98.25 190 VAL A C 1
ATOM 1425 O O . VAL A 1 190 ? -0.693 13.095 -1.791 1.00 98.25 190 VAL A O 1
ATOM 1428 N N . GLU A 1 191 ? 0.650 13.242 -3.589 1.00 96.62 191 GLU A N 1
ATOM 1429 C CA . GLU A 1 191 ? 0.062 14.471 -4.122 1.00 96.62 191 GLU A CA 1
ATOM 1430 C C . GLU A 1 191 ? -1.385 14.252 -4.569 1.00 96.62 191 GLU A C 1
ATOM 1432 O O . GLU A 1 191 ? -2.258 15.015 -4.159 1.00 96.62 191 GLU A O 1
ATOM 1437 N N . GLY A 1 192 ? -1.659 13.176 -5.314 1.00 95.56 192 GLY A N 1
ATOM 1438 C CA . GLY A 1 192 ? -3.009 12.819 -5.754 1.00 95.56 192 GLY A CA 1
ATOM 1439 C C . GLY A 1 192 ? -3.979 12.596 -4.591 1.00 95.56 192 GLY A C 1
ATOM 1440 O O . GLY A 1 192 ? -5.073 13.158 -4.585 1.00 95.56 192 GLY A O 1
ATOM 1441 N N . LEU A 1 193 ? -3.562 11.865 -3.550 1.00 96.94 193 LEU A N 1
ATOM 1442 C CA . LEU A 1 193 ? -4.370 11.680 -2.340 1.00 96.94 193 LEU A CA 1
ATOM 1443 C C . LEU A 1 193 ? -4.676 13.011 -1.635 1.00 96.94 193 LEU A C 1
ATOM 1445 O O . LEU A 1 193 ? -5.819 13.262 -1.257 1.00 96.94 193 LEU A O 1
ATOM 1449 N N . ARG A 1 194 ? -3.668 13.877 -1.465 1.00 96.62 194 ARG A N 1
ATOM 1450 C CA . ARG A 1 194 ? -3.848 15.191 -0.825 1.00 96.62 194 ARG A CA 1
ATOM 1451 C C . ARG A 1 194 ? -4.761 16.100 -1.639 1.00 96.62 194 ARG A C 1
ATOM 1453 O O . ARG A 1 194 ? -5.607 16.773 -1.057 1.00 96.62 194 ARG A O 1
ATOM 1460 N N . ALA A 1 195 ? -4.610 16.107 -2.962 1.00 94.31 195 ALA A N 1
ATOM 1461 C CA . ALA A 1 195 ? -5.466 16.871 -3.865 1.00 94.31 195 ALA A CA 1
ATOM 1462 C C . ALA A 1 195 ? -6.930 16.407 -3.796 1.00 94.31 195 ALA A C 1
ATOM 1464 O O . ALA A 1 195 ? -7.836 17.227 -3.904 1.00 94.31 195 ALA A O 1
ATOM 1465 N N . ALA A 1 196 ? -7.159 15.116 -3.541 1.00 93.19 196 ALA A N 1
ATOM 1466 C CA . ALA A 1 196 ? -8.482 14.545 -3.303 1.00 93.19 196 ALA A CA 1
ATOM 1467 C C . ALA A 1 196 ? -9.000 14.722 -1.857 1.00 93.19 196 ALA A C 1
ATOM 1469 O O . ALA A 1 196 ? -10.045 14.177 -1.512 1.00 93.19 196 ALA A O 1
ATOM 1470 N N . GLY A 1 197 ? -8.286 15.461 -0.998 1.00 95.00 197 GLY A N 1
ATOM 1471 C CA . GLY A 1 197 ? -8.705 15.749 0.377 1.00 95.00 197 GLY A CA 1
ATOM 1472 C C . GLY A 1 197 ? -8.444 14.628 1.391 1.00 95.00 197 GLY A C 1
ATOM 1473 O O . GLY A 1 197 ? -8.903 14.721 2.528 1.00 95.00 197 GLY A O 1
ATOM 1474 N N . VAL A 1 198 ? -7.698 13.581 1.025 1.00 97.19 198 VAL A N 1
ATOM 1475 C CA . VAL A 1 198 ? -7.338 12.498 1.952 1.00 97.19 198 VAL A CA 1
ATOM 1476 C C . VAL A 1 198 ? -6.266 12.983 2.936 1.00 97.19 198 VAL A C 1
ATOM 1478 O O . VAL A 1 198 ? -5.277 13.611 2.551 1.00 97.19 198 VAL A O 1
ATOM 1481 N N . GLU A 1 199 ? -6.417 12.655 4.223 1.00 97.88 199 GLU A N 1
ATOM 1482 C CA . GLU A 1 199 ? -5.367 12.879 5.223 1.00 97.88 199 GLU A CA 1
ATOM 1483 C C . GLU A 1 199 ? -4.159 11.976 4.926 1.00 97.88 199 GLU A C 1
ATOM 1485 O O . GLU A 1 199 ? -4.259 10.751 5.019 1.00 97.88 199 GLU A O 1
ATOM 1490 N N . VAL A 1 200 ? -3.001 12.573 4.613 1.00 98.56 200 VAL A N 1
ATOM 1491 C CA . VAL A 1 200 ? -1.780 11.820 4.277 1.00 98.56 200 VAL A CA 1
ATOM 1492 C C . VAL A 1 200 ? -0.618 12.112 5.225 1.00 98.56 200 VAL A C 1
ATOM 1494 O O . VAL A 1 200 ? -0.110 13.237 5.273 1.00 98.56 200 VAL A O 1
ATOM 1497 N N . ARG A 1 201 ? -0.108 11.063 5.885 1.00 98.50 201 ARG A N 1
ATOM 1498 C CA . ARG A 1 201 ? 1.185 11.069 6.593 1.00 98.50 201 ARG A CA 1
ATOM 1499 C C . ARG A 1 201 ? 2.280 10.552 5.660 1.00 98.50 201 ARG A C 1
ATOM 1501 O O . ARG A 1 201 ? 2.370 9.357 5.407 1.00 98.50 201 ARG A O 1
ATOM 1508 N N . LEU A 1 202 ? 3.132 11.443 5.165 1.00 98.56 202 LEU A N 1
ATOM 1509 C CA . LEU A 1 202 ? 4.329 11.051 4.417 1.00 98.56 202 LEU A CA 1
ATOM 1510 C C . LEU A 1 202 ? 5.467 10.733 5.395 1.00 98.56 202 LEU A C 1
ATOM 1512 O O . LEU A 1 202 ? 5.803 11.571 6.230 1.00 98.56 202 LEU A O 1
ATOM 1516 N N . VAL A 1 203 ? 6.070 9.553 5.261 1.00 98.12 203 VAL A N 1
ATOM 1517 C CA . VAL A 1 203 ? 7.244 9.117 6.026 1.00 98.12 203 VAL A CA 1
ATOM 1518 C C . VAL A 1 203 ? 8.396 8.884 5.045 1.00 98.12 203 VAL A C 1
ATOM 1520 O O . VAL A 1 203 ? 8.442 7.869 4.353 1.00 98.12 203 VAL A O 1
ATOM 1523 N N . ASP A 1 204 ? 9.308 9.850 4.942 1.00 96.44 204 ASP A N 1
ATOM 1524 C CA . ASP A 1 204 ? 10.402 9.831 3.963 1.00 96.44 204 ASP A CA 1
ATOM 1525 C C . ASP A 1 204 ? 11.710 9.312 4.575 1.00 96.44 204 ASP A C 1
ATOM 1527 O O . ASP A 1 204 ? 12.128 9.739 5.653 1.00 96.44 204 ASP A O 1
ATOM 1531 N N . TYR A 1 205 ? 12.395 8.425 3.853 1.00 96.44 205 TYR A N 1
ATOM 1532 C CA . TYR A 1 205 ? 13.699 7.876 4.221 1.00 96.44 205 TYR A CA 1
ATOM 1533 C C . TYR A 1 205 ? 14.735 8.199 3.127 1.00 96.44 205 TYR A C 1
ATOM 1535 O O . TYR A 1 205 ? 15.029 7.329 2.300 1.00 96.44 205 TYR A O 1
ATOM 1543 N N . PRO A 1 206 ? 15.391 9.381 3.148 1.00 91.81 206 PRO A N 1
ATOM 1544 C CA . PRO A 1 206 ? 16.178 9.943 2.030 1.00 91.81 206 PRO A CA 1
ATOM 1545 C C . PRO A 1 206 ? 17.323 9.094 1.439 1.00 91.81 206 PRO A C 1
ATOM 1547 O O . PRO A 1 206 ? 17.885 9.438 0.407 1.00 91.81 206 PRO A O 1
ATOM 1550 N N . GLY A 1 207 ? 17.698 7.980 2.071 1.00 91.00 207 GLY A N 1
ATOM 1551 C CA . GLY A 1 207 ? 18.747 7.075 1.580 1.00 91.00 207 GLY A CA 1
ATOM 1552 C C . GLY A 1 207 ? 18.345 5.605 1.525 1.00 91.00 207 GLY A C 1
ATOM 1553 O O . GLY A 1 207 ? 19.209 4.759 1.315 1.00 91.00 207 GLY A O 1
ATOM 1554 N N . ALA A 1 208 ? 17.080 5.286 1.792 1.00 94.06 208 ALA A N 1
ATOM 1555 C CA . ALA A 1 208 ? 16.610 3.911 1.793 1.00 94.06 208 ALA A CA 1
ATOM 1556 C C . ALA A 1 208 ? 16.305 3.423 0.370 1.00 94.06 208 ALA A C 1
ATOM 1558 O O . ALA A 1 208 ? 15.762 4.169 -0.445 1.00 94.06 208 ALA A O 1
ATOM 1559 N N . ILE A 1 209 ? 16.672 2.171 0.103 1.00 94.56 209 ILE A N 1
ATOM 1560 C CA . ILE A 1 209 ? 16.353 1.429 -1.125 1.00 94.56 209 ILE A CA 1
ATOM 1561 C C . ILE A 1 209 ? 14.956 0.801 -1.031 1.00 94.56 209 ILE A C 1
ATOM 1563 O O . ILE A 1 209 ? 14.360 0.770 0.047 1.00 94.56 209 ILE A O 1
ATOM 1567 N N . HIS A 1 210 ? 14.440 0.265 -2.136 1.00 96.88 210 HIS A N 1
ATOM 1568 C CA . HIS A 1 210 ? 13.208 -0.528 -2.118 1.00 96.88 210 HIS A CA 1
ATOM 1569 C C . HIS A 1 210 ? 13.333 -1.747 -1.183 1.00 96.88 210 HIS A C 1
ATOM 1571 O O . HIS A 1 210 ? 14.366 -2.414 -1.176 1.00 96.88 210 HIS A O 1
ATOM 1577 N N . GLY A 1 211 ? 12.312 -2.031 -0.373 1.00 93.81 211 GLY A N 1
ATOM 1578 C CA . GLY A 1 211 ? 12.266 -3.196 0.517 1.00 93.81 211 GLY A CA 1
ATOM 1579 C C . GLY A 1 211 ? 13.191 -3.132 1.741 1.00 93.81 211 GLY A C 1
ATOM 1580 O O . GLY A 1 211 ? 13.391 -4.147 2.406 1.00 93.81 211 GLY A O 1
ATOM 1581 N N . PHE A 1 212 ? 13.771 -1.971 2.074 1.00 91.94 212 PHE A N 1
ATOM 1582 C CA . PHE A 1 212 ? 14.785 -1.859 3.138 1.00 91.94 212 PHE A CA 1
ATOM 1583 C C . PHE A 1 212 ? 14.313 -2.351 4.522 1.00 91.94 212 PHE A C 1
ATOM 1585 O O . PHE A 1 212 ? 15.126 -2.779 5.339 1.00 91.94 212 PHE A O 1
ATOM 1592 N N . TYR A 1 213 ? 13.009 -2.302 4.800 1.00 88.06 213 TYR A N 1
ATOM 1593 C CA . TYR A 1 213 ? 12.410 -2.744 6.066 1.00 88.06 213 TYR A CA 1
ATOM 1594 C C . TYR A 1 213 ? 12.442 -4.268 6.267 1.00 88.06 213 TYR A C 1
ATOM 1596 O O . TYR A 1 213 ? 12.252 -4.734 7.396 1.00 88.06 213 TYR A O 1
ATOM 1604 N N . ALA A 1 214 ? 12.714 -5.036 5.206 1.00 80.38 214 ALA A N 1
ATOM 1605 C CA . ALA A 1 214 ? 12.909 -6.483 5.265 1.00 80.38 214 ALA A CA 1
ATOM 1606 C C . ALA A 1 214 ? 14.268 -6.891 5.869 1.00 80.38 214 ALA A C 1
ATOM 1608 O O . ALA A 1 214 ? 14.454 -8.062 6.193 1.00 80.38 214 ALA A O 1
ATOM 1609 N N . PHE A 1 215 ? 15.194 -5.941 6.054 1.00 79.69 215 PHE A N 1
ATOM 1610 C CA . PHE A 1 215 ? 16.517 -6.158 6.647 1.00 79.69 215 PHE A CA 1
ATOM 1611 C C . PHE A 1 215 ? 16.534 -5.603 8.081 1.00 79.69 215 PHE A C 1
ATOM 1613 O O . PHE A 1 215 ? 16.817 -4.416 8.276 1.00 79.69 215 PHE A O 1
ATOM 1620 N N . PRO A 1 216 ? 16.170 -6.405 9.102 1.00 74.56 216 PRO A N 1
ATOM 1621 C CA . PRO A 1 216 ? 16.023 -5.932 10.481 1.00 74.56 216 PRO A CA 1
ATOM 1622 C C . PRO A 1 216 ? 17.325 -5.389 11.088 1.00 74.56 216 PRO A C 1
ATOM 1624 O O . PRO A 1 216 ? 17.276 -4.669 12.083 1.00 74.56 216 PRO A O 1
ATOM 1627 N N . GLU A 1 217 ? 18.476 -5.699 10.492 1.00 78.75 217 GLU A N 1
ATOM 1628 C CA . GLU A 1 217 ? 19.792 -5.190 10.879 1.00 78.75 217 GLU A CA 1
ATOM 1629 C C . GLU A 1 217 ? 19.957 -3.691 10.579 1.00 78.75 217 GLU A C 1
ATOM 1631 O O . GLU A 1 217 ? 20.825 -3.034 11.155 1.00 78.75 217 GLU A O 1
ATOM 1636 N N . LEU A 1 218 ? 19.131 -3.125 9.691 1.00 79.31 218 LEU A N 1
ATOM 1637 C CA . LEU A 1 218 ? 19.141 -1.698 9.387 1.00 79.31 218 LEU A CA 1
ATOM 1638 C C . LEU A 1 218 ? 18.335 -0.926 10.448 1.00 79.31 218 LEU A C 1
ATOM 1640 O O . LEU A 1 218 ? 17.143 -1.193 10.605 1.00 79.31 218 LEU A O 1
ATOM 1644 N N . PRO A 1 219 ? 18.899 0.104 11.116 1.00 80.62 219 PRO A N 1
ATOM 1645 C CA . PRO A 1 219 ? 18.170 0.898 12.116 1.00 80.62 219 PRO A CA 1
ATOM 1646 C C . PRO A 1 219 ? 16.830 1.448 11.602 1.00 80.62 219 PRO A C 1
ATOM 1648 O O . PRO A 1 219 ? 15.800 1.338 12.271 1.00 80.62 219 PRO A O 1
ATOM 1651 N N . LYS A 1 220 ? 16.819 1.909 10.345 1.00 84.69 220 LYS A N 1
ATOM 1652 C CA . LYS A 1 220 ? 15.624 2.415 9.654 1.00 84.69 220 LYS A CA 1
ATOM 1653 C C . LYS A 1 220 ? 14.500 1.381 9.548 1.00 84.69 220 LYS A C 1
ATOM 1655 O O . LYS A 1 220 ? 13.332 1.748 9.548 1.00 84.69 220 LYS A O 1
ATOM 1660 N N . ALA A 1 221 ? 14.816 0.085 9.495 1.00 81.44 221 ALA A N 1
ATOM 1661 C CA . ALA A 1 221 ? 13.798 -0.962 9.463 1.00 81.44 221 ALA A CA 1
ATOM 1662 C C . ALA A 1 221 ? 12.996 -1.024 10.771 1.00 81.44 221 ALA A C 1
ATOM 1664 O O . ALA A 1 221 ? 11.850 -1.467 10.762 1.00 81.44 221 ALA A O 1
ATOM 1665 N N . THR A 1 222 ? 13.579 -0.624 11.905 1.00 84.44 222 THR A N 1
ATOM 1666 C CA . THR A 1 222 ? 12.867 -0.537 13.192 1.00 84.44 222 THR A CA 1
ATOM 1667 C C . THR A 1 222 ? 12.030 0.733 13.281 1.00 84.44 222 THR A C 1
ATOM 1669 O O . THR A 1 222 ? 10.908 0.683 13.780 1.00 84.44 222 THR A O 1
ATOM 1672 N N . GLU A 1 223 ? 12.521 1.841 12.723 1.00 91.19 223 GLU A N 1
ATOM 1673 C CA . GLU A 1 223 ? 11.766 3.097 12.627 1.00 91.19 223 GLU A CA 1
ATOM 1674 C C . GLU A 1 223 ? 10.445 2.908 11.873 1.00 91.19 223 GLU A C 1
ATOM 1676 O O . GLU A 1 223 ? 9.420 3.384 12.345 1.00 91.19 223 GLU A O 1
ATOM 1681 N N . VAL A 1 224 ? 10.422 2.133 10.780 1.00 94.19 224 VAL A N 1
ATOM 1682 C CA . VAL A 1 224 ? 9.178 1.830 10.040 1.00 94.19 224 VAL A CA 1
ATOM 1683 C C . VAL A 1 224 ? 8.097 1.232 10.947 1.00 94.19 224 VAL A C 1
ATOM 1685 O O . VAL A 1 224 ? 6.937 1.625 10.869 1.00 94.19 224 VAL A O 1
ATOM 1688 N N . ILE A 1 225 ? 8.462 0.314 11.846 1.00 93.88 225 ILE A N 1
ATOM 1689 C CA . ILE A 1 225 ? 7.503 -0.315 12.768 1.00 93.88 225 ILE A CA 1
ATOM 1690 C C . ILE A 1 225 ? 6.953 0.705 13.771 1.00 93.88 225 ILE A C 1
ATOM 1692 O O . ILE A 1 225 ? 5.753 0.718 14.050 1.00 93.88 225 ILE A O 1
ATOM 1696 N N . THR A 1 226 ? 7.822 1.574 14.288 1.00 94.50 226 THR A N 1
ATOM 1697 C CA . THR A 1 226 ? 7.444 2.676 15.182 1.00 94.50 226 THR A CA 1
ATOM 1698 C C . THR A 1 226 ? 6.490 3.650 14.494 1.00 94.50 226 THR A C 1
ATOM 1700 O O . THR A 1 226 ? 5.456 3.998 15.052 1.00 94.50 226 THR A O 1
ATOM 1703 N N . GLU A 1 227 ? 6.778 4.025 13.253 1.00 96.81 227 GLU A N 1
ATOM 1704 C CA . GLU A 1 227 ? 5.954 4.933 12.456 1.00 96.81 227 GLU A CA 1
ATOM 1705 C C . GLU A 1 227 ? 4.568 4.338 12.139 1.00 96.81 227 GLU A C 1
ATOM 1707 O O . GLU A 1 227 ? 3.559 5.036 12.256 1.00 96.81 227 GLU A O 1
ATOM 1712 N N . ILE A 1 228 ? 4.484 3.035 11.823 1.00 97.06 228 ILE A N 1
ATOM 1713 C CA . ILE A 1 228 ? 3.199 2.323 11.665 1.00 97.06 228 ILE A CA 1
ATOM 1714 C C . ILE A 1 228 ? 2.400 2.375 12.970 1.00 97.06 228 ILE A C 1
ATOM 1716 O O . ILE A 1 228 ? 1.216 2.713 12.964 1.00 97.06 228 ILE A O 1
ATOM 1720 N N . ARG A 1 229 ? 3.040 2.053 14.097 1.00 96.50 229 ARG A N 1
ATOM 1721 C CA . ARG A 1 229 ? 2.411 2.069 15.421 1.00 96.50 229 ARG A CA 1
ATOM 1722 C C . ARG A 1 229 ? 1.873 3.451 15.772 1.00 96.50 229 ARG A C 1
ATOM 1724 O O . ARG A 1 229 ? 0.721 3.573 16.182 1.00 96.50 229 ARG A O 1
ATOM 1731 N N . ASP A 1 230 ? 2.684 4.481 15.578 1.00 97.06 230 ASP A N 1
ATOM 1732 C CA . ASP A 1 230 ? 2.325 5.854 15.912 1.00 97.06 230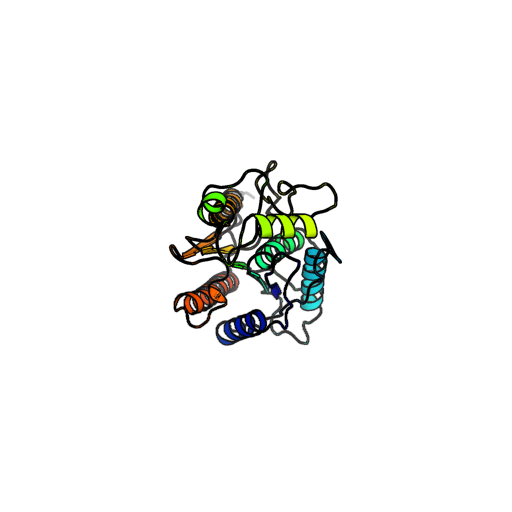 ASP A CA 1
ATOM 1733 C C . ASP A 1 230 ? 1.199 6.367 15.005 1.00 97.06 230 ASP A C 1
ATOM 1735 O O . ASP A 1 230 ? 0.309 7.081 15.468 1.00 97.06 230 ASP A O 1
ATOM 1739 N N . PHE A 1 231 ? 1.182 5.968 13.730 1.00 97.50 231 PHE A N 1
ATOM 1740 C CA . PHE A 1 231 ? 0.060 6.230 12.830 1.00 97.50 231 PHE A CA 1
ATOM 1741 C C . PHE A 1 231 ? -1.233 5.553 13.307 1.00 97.50 231 PHE A C 1
ATOM 1743 O O . PHE A 1 231 ? -2.256 6.225 13.442 1.00 97.50 231 PHE A O 1
ATOM 1750 N N . VAL A 1 232 ? -1.188 4.255 13.628 1.00 95.56 232 VAL A N 1
ATOM 1751 C CA . VAL A 1 232 ? -2.353 3.510 14.135 1.00 95.56 232 VAL A CA 1
ATOM 1752 C C . VAL A 1 232 ? -2.891 4.146 15.418 1.00 95.56 232 VAL A C 1
ATOM 1754 O O . VAL A 1 232 ? -4.096 4.370 15.538 1.00 95.56 232 VAL A O 1
ATOM 1757 N N . TRP A 1 233 ? -2.019 4.491 16.368 1.00 94.38 233 TRP A N 1
ATOM 1758 C CA . TRP A 1 233 ? -2.430 5.146 17.610 1.00 94.38 233 TRP A CA 1
ATOM 1759 C C . TRP A 1 233 ? -3.032 6.529 17.390 1.00 94.38 233 TRP A C 1
ATOM 1761 O O . TRP A 1 233 ? -4.048 6.835 18.013 1.00 94.38 233 TRP A O 1
ATOM 1771 N N . ALA A 1 234 ? -2.463 7.341 16.497 1.00 94.94 234 ALA A N 1
ATOM 1772 C CA . ALA A 1 234 ? -3.013 8.654 16.180 1.00 94.94 234 ALA A CA 1
ATOM 1773 C C . ALA A 1 234 ? -4.447 8.549 15.631 1.00 94.94 234 ALA A C 1
ATOM 1775 O O . ALA A 1 234 ? -5.340 9.246 16.115 1.00 94.94 234 ALA A O 1
ATOM 1776 N N . GLN A 1 235 ? -4.694 7.635 14.686 1.00 94.75 235 GLN A N 1
ATOM 1777 C CA . GLN A 1 235 ? -6.029 7.452 14.105 1.00 94.75 235 GLN A CA 1
ATOM 1778 C C . GLN A 1 235 ? -7.025 6.857 15.108 1.00 94.75 235 GLN A C 1
ATOM 1780 O O . GLN A 1 235 ? -8.167 7.304 15.196 1.00 94.75 235 GLN A O 1
ATOM 1785 N N . GLN A 1 236 ? -6.595 5.906 15.942 1.00 89.94 236 GLN A N 1
ATOM 1786 C CA . GLN A 1 236 ? -7.438 5.388 17.026 1.00 89.94 236 GLN A CA 1
ATOM 1787 C C . GLN A 1 236 ? -7.787 6.469 18.057 1.00 89.94 236 GLN A C 1
ATOM 1789 O O . GLN A 1 236 ? -8.914 6.508 18.550 1.00 89.94 236 GLN A O 1
ATOM 1794 N N . GLY A 1 237 ? -6.843 7.361 18.366 1.00 88.75 237 GLY A N 1
ATOM 1795 C CA . GLY A 1 237 ? -7.066 8.510 19.240 1.00 88.75 237 GLY A CA 1
ATOM 1796 C C . GLY A 1 237 ? -8.164 9.430 18.709 1.00 88.75 237 GLY A C 1
ATOM 1797 O O . GLY A 1 237 ? -9.110 9.711 19.440 1.00 88.75 237 GLY A O 1
ATOM 1798 N N . LYS A 1 238 ? -8.086 9.815 17.426 1.00 88.56 238 LYS A N 1
ATOM 1799 C CA . LYS A 1 238 ? -9.100 10.642 16.741 1.00 88.56 238 LYS A CA 1
ATOM 1800 C C . LYS A 1 238 ? -10.490 10.001 16.748 1.00 88.56 238 LYS A C 1
ATOM 1802 O O . LYS A 1 238 ? -11.483 10.661 17.039 1.00 88.56 238 LYS A O 1
ATOM 1807 N N . ARG A 1 239 ? -10.560 8.688 16.500 1.00 85.38 239 ARG A N 1
ATOM 1808 C CA . ARG A 1 239 ? -11.825 7.935 16.535 1.00 85.38 239 ARG A CA 1
ATOM 1809 C C . ARG A 1 239 ? -12.456 7.924 17.926 1.00 85.38 239 ARG A C 1
ATOM 1811 O O . ARG A 1 239 ? -13.663 8.096 18.049 1.00 85.38 239 ARG A O 1
ATOM 1818 N N . ARG A 1 240 ? -11.652 7.750 18.981 1.00 82.50 240 ARG A N 1
ATOM 1819 C CA . ARG A 1 240 ? -12.138 7.746 20.373 1.00 82.50 240 ARG A CA 1
ATOM 1820 C C . ARG A 1 240 ? -12.577 9.125 20.860 1.00 82.50 240 ARG A C 1
ATOM 1822 O O . ARG A 1 240 ? -13.458 9.195 21.709 1.00 82.50 240 ARG A O 1
ATOM 1829 N N . SER A 1 241 ? -11.971 10.199 20.357 1.00 78.81 241 SER A N 1
ATOM 1830 C CA . SER A 1 241 ? -12.325 11.572 20.731 1.00 78.81 241 SER A CA 1
ATOM 1831 C C . SER A 1 241 ? -13.518 12.143 19.955 1.00 78.81 241 SER A C 1
ATOM 1833 O O . SER A 1 241 ? -13.926 13.262 20.248 1.00 78.81 241 SER A O 1
ATOM 1835 N N . GLY A 1 242 ? -14.085 11.408 18.988 1.00 62.66 242 GLY A N 1
ATOM 1836 C CA . GLY A 1 242 ? -15.204 11.881 18.163 1.00 62.66 242 GLY A CA 1
ATOM 1837 C C . GLY A 1 242 ? -14.823 12.963 17.144 1.00 62.66 242 GLY A C 1
ATOM 1838 O O . GLY A 1 242 ? -15.699 13.515 16.488 1.00 62.66 242 GLY A O 1
ATOM 1839 N N . LEU A 1 243 ? -13.528 13.249 16.980 1.00 50.69 243 LEU A N 1
ATOM 1840 C CA . LEU A 1 243 ? -12.990 14.172 15.977 1.00 50.69 243 LEU A CA 1
ATOM 1841 C C . LEU A 1 243 ? -12.838 13.428 14.638 1.00 50.69 243 LEU A C 1
ATOM 1843 O O . LEU A 1 243 ? -11.728 13.136 14.192 1.00 50.69 243 LEU A O 1
ATOM 1847 N N . GLY A 1 244 ? -13.969 13.045 14.039 1.00 43.75 244 GLY A N 1
ATOM 1848 C CA . GLY A 1 244 ? -14.045 12.739 12.605 1.00 43.75 244 GLY A CA 1
ATOM 1849 C C . GLY A 1 244 ? -13.960 14.029 11.776 1.00 43.75 244 GLY A C 1
ATOM 1850 O O . GLY A 1 244 ? -14.028 15.110 12.365 1.00 43.75 244 GLY A O 1
ATOM 1851 N N . PRO A 1 245 ? -13.780 13.954 10.442 1.00 40.12 245 PRO A N 1
ATOM 1852 C CA . PRO A 1 245 ? -13.726 15.147 9.599 1.00 40.12 245 PRO A CA 1
ATOM 1853 C C . PRO A 1 245 ? -14.970 15.997 9.859 1.00 40.12 245 PRO A C 1
ATOM 1855 O O . PRO A 1 245 ? -16.085 15.476 9.840 1.00 40.12 245 PRO A O 1
ATOM 1858 N N . GLU A 1 246 ? -14.757 17.278 10.168 1.00 36.16 246 GLU A N 1
ATOM 1859 C CA . GLU A 1 246 ? -15.834 18.238 10.382 1.00 36.16 246 GLU A CA 1
ATOM 1860 C C . GLU A 1 246 ? -16.755 18.202 9.163 1.00 36.16 246 GLU A C 1
ATOM 1862 O O . GLU A 1 246 ? -16.393 18.636 8.070 1.00 36.16 246 GLU A O 1
ATOM 1867 N N . THR A 1 247 ? -17.957 17.661 9.344 1.00 34.47 247 THR A N 1
ATOM 1868 C CA . THR A 1 247 ? -19.070 17.963 8.458 1.00 34.47 247 THR A CA 1
ATOM 1869 C C . THR A 1 247 ? -19.344 19.445 8.649 1.00 34.47 247 THR A C 1
ATOM 1871 O O . THR A 1 247 ? -19.953 19.851 9.640 1.00 34.47 247 THR A O 1
ATOM 1874 N N . THR A 1 248 ? -18.842 20.267 7.735 1.00 37.97 248 THR A N 1
ATOM 1875 C CA . THR A 1 248 ? -19.295 21.643 7.583 1.00 37.97 248 THR A CA 1
ATOM 1876 C C . THR A 1 248 ? -20.738 21.592 7.092 1.00 37.97 248 THR A C 1
ATOM 1878 O O . THR A 1 248 ? -20.995 21.631 5.891 1.00 37.97 248 THR A O 1
ATOM 1881 N N . GLU A 1 249 ? -21.685 21.451 8.015 1.00 34.59 249 GLU A N 1
ATOM 1882 C CA . GLU A 1 249 ? -23.030 21.960 7.795 1.00 34.59 249 GLU A CA 1
ATOM 1883 C C . GLU A 1 249 ? -23.082 23.360 8.390 1.00 34.59 249 GLU A C 1
ATOM 1885 O O . GLU A 1 249 ? -23.046 23.570 9.605 1.00 34.59 249 GLU A O 1
ATOM 1890 N N . ASP A 1 250 ? -23.087 24.315 7.464 1.00 35.69 250 ASP A N 1
ATOM 1891 C CA . ASP A 1 250 ? -23.343 25.720 7.693 1.00 35.69 250 ASP A CA 1
ATOM 1892 C C . ASP A 1 250 ? -24.571 25.914 8.588 1.00 35.69 250 ASP A C 1
ATOM 1894 O O . ASP A 1 250 ? -25.686 25.464 8.319 1.00 35.69 250 ASP A O 1
ATOM 1898 N N . SER A 1 251 ? -24.347 26.688 9.642 1.00 37.00 251 SER A N 1
ATOM 1899 C CA . SER A 1 251 ? -25.369 27.467 10.321 1.00 37.00 251 SER A CA 1
ATOM 1900 C C . SER A 1 251 ? -26.232 28.243 9.323 1.00 37.00 251 SER A C 1
ATOM 1902 O O . SER A 1 251 ? -25.668 28.870 8.428 1.00 37.00 251 SER A O 1
ATOM 1904 N N . LEU A 1 252 ? -27.550 28.332 9.562 1.00 38.62 252 LEU A N 1
ATOM 1905 C CA . LEU A 1 252 ? -28.265 29.597 9.842 1.00 38.62 252 LEU A CA 1
ATOM 1906 C C . LEU A 1 252 ? -29.791 29.381 10.065 1.00 38.62 252 LEU A C 1
ATOM 1908 O O . LEU A 1 252 ? -30.277 28.266 9.894 1.00 38.62 252 LEU A O 1
ATOM 1912 N N . PRO A 1 253 ? -30.543 30.378 10.592 1.00 53.25 253 PRO A N 1
ATOM 1913 C CA . PRO A 1 253 ? -31.350 30.212 11.799 1.00 53.25 253 PRO A CA 1
ATOM 1914 C C . PRO A 1 253 ? -32.853 30.434 11.565 1.00 53.25 253 PRO A C 1
ATOM 1916 O O . PRO A 1 253 ? -33.277 30.958 10.539 1.00 53.25 253 PRO A O 1
ATOM 1919 N N . GLY A 1 254 ? -33.671 30.141 12.575 1.00 29.67 254 GLY A N 1
ATOM 1920 C CA . GLY A 1 254 ? -35.070 30.558 12.549 1.00 29.67 254 GLY A CA 1
ATOM 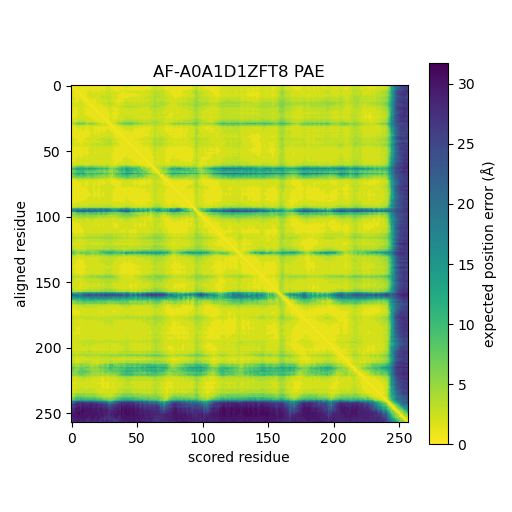1921 C C . GLY A 1 254 ? -35.863 30.103 13.758 1.00 29.67 254 GLY A C 1
ATOM 1922 O O . GLY A 1 254 ? -36.601 29.131 13.688 1.00 29.67 254 GLY A O 1
ATOM 1923 N N . SER A 1 255 ? -35.740 30.840 14.860 1.00 38.41 255 SER A N 1
ATOM 1924 C CA . SER A 1 255 ? -36.888 31.026 15.746 1.00 38.41 255 SER A CA 1
ATOM 1925 C C . SER A 1 255 ? -37.780 32.097 15.120 1.00 38.41 255 SER A C 1
ATOM 1927 O O . SER A 1 255 ? -37.246 33.091 14.636 1.00 38.41 255 SER A O 1
ATOM 1929 N N . ILE A 1 256 ? -39.098 31.873 15.106 1.00 40.53 256 ILE A N 1
ATOM 1930 C CA . ILE A 1 256 ? -40.189 32.852 15.281 1.00 40.53 256 ILE A CA 1
ATOM 1931 C C . ILE A 1 256 ? -41.525 32.074 15.228 1.00 40.53 256 ILE A C 1
ATOM 1933 O O . ILE A 1 256 ? -41.851 31.487 14.200 1.00 40.53 256 ILE A O 1
ATOM 1937 N N . ILE A 1 257 ? -42.251 32.169 16.355 1.00 43.12 257 ILE A N 1
ATOM 1938 C CA . ILE A 1 257 ? -43.664 31.838 16.672 1.00 43.12 257 ILE A CA 1
ATOM 1939 C C . ILE A 1 257 ? -44.060 30.357 16.675 1.00 43.12 257 ILE A C 1
ATOM 1941 O O . ILE A 1 257 ? -44.233 29.756 15.597 1.00 43.12 257 ILE A O 1
#

Solvent-accessible surface area (backbone atoms only — not comparable to full-atom values): 13907 Å² total; per-residue (Å²): 64,36,30,62,35,47,49,52,52,40,83,51,40,78,35,65,59,49,39,53,49,48,50,53,42,39,72,69,27,102,54,84,70,47,65,46,74,56,60,39,22,63,90,33,29,62,61,42,41,40,53,44,48,46,50,51,49,52,48,51,45,71,32,61,91,83,43,95,68,47,63,60,33,43,34,24,15,28,27,31,7,12,37,38,34,49,54,29,43,49,53,53,40,73,47,89,79,60,91,49,52,32,70,57,24,33,43,25,36,50,34,47,49,52,40,73,76,81,49,72,36,32,71,73,33,16,84,42,86,88,53,31,51,70,56,53,51,50,26,48,64,33,28,44,52,91,91,61,59,40,55,39,64,86,30,12,56,63,78,66,70,91,42,71,87,56,71,74,41,45,40,31,37,41,35,41,25,55,51,15,30,48,32,56,50,45,50,52,50,53,51,49,40,47,75,68,70,34,55,70,50,79,46,79,34,79,77,33,43,62,73,48,58,64,40,74,89,38,72,67,23,54,49,54,48,52,53,54,32,53,50,54,49,52,46,52,50,33,63,74,70,67,61,61,86,80,78,83,72,80,86,84,87,82,88,82,135

Sequence (257 aa):
VYFHGGGFALHSAATRPYDALCRRIAHAVPAVVVSVEYRLAPEHPYPAAYDDGCDALRWVDGAAALLPDVSAVFLAGDSAGGNIAHHVALRAAAAVSYERVVVAGAALLQPFFGGEGRTESEEMYGRGLPLTNELTDWFWRAFLPEGADRDHPAANVFGSGSGPELAGFPPTAVFVGGRDPLRDRQMGYVEGLRAAGVEVRLVDYPGAIHGFYAFPELPKATEVITEIRDFVWAQQGKRRSGLGPETTEDSLPGSII

Mean predicted aligned error: 5.94 Å

Foldseek 3Di:
DEEEDDLQADDFCPRPLNVVLQVLLVVLAVADDDYFGFHGWLVDAPPRRLVSLLVVLVCLLVVCVPGPAQLEDEQEYEACRLLSSQSNLLVVQVDPPRPGHDHLEYEYHLYQAFDDDFDPLLVQQQVDPDHHPVNNQVSCCGHDPPPDDRCPCSRQQPDPPPGDQCRSRHAYEYEAELNESCRVVSVVVQVSCVVNVHHYHYHYHNHDYGPNLSPVVDPVVSVSSVVVNVVSVVSVVCVVVVVDPDPPPDDDDDDDD

Organism: NCBI:txid1678845

InterPro domains:
  IPR013094 Alpha/beta hydrolase fold-3 [PF07859] (1-213)
  IPR029058 Alpha/Beta hydrolase fold [G3DSA:3.40.50.1820] (1-241)
  IPR029058 Alpha/Beta hydrolase fold [SSF53474] (1-232)
  IPR033140 Lipase, GDXG, putative serine active site [PS01174] (73-85)
  IPR050466 Diverse Carboxylesterases and Gibberellin Receptors [PTHR23024] (1-215)

Radius of gyration: 18.62 Å; Cα contacts (8 Å, |Δi|>4): 469; chains: 1; bounding box: 64×51×45 Å

Nearest PDB structures (foldseek):
  3ebl-assembly4_D  TM=9.350E-01  e=2.589E-26  Oryza sativa Japonica Group
  2zsh-assembly1_A  TM=9.314E-01  e=7.059E-26  Arabidopsis thaliana
  3ed1-assembly8_A  TM=9.222E-01  e=8.520E-26  Oryza sativa Japonica Group
  3ebl-assembly8_A  TM=9.222E-01  e=3.178E-25  Oryza sativa Japonica Group
  4wy5-assembly1_B  TM=8.770E-01  e=2.424E-15  Rhizomucor miehei

Secondary structure (DSSP, 8-state):
-EE--STTTS--TTSHHHHHHHHHHHHHSSS---EE-PPPTTTS-TTHHHHHHHHHHHHHHH-TTTSS--SSEEEEEETHHHHHHHHHHHHHHH-S--SS--EEEEEEES-----SSPPHHHHHHTTSSS--HHHHHHHHHHHSPTT--TTSTTT-TTTSSS----TTPPPEEEEEETT-TTHHHHHHHHHHHHHTT--EEEEEETTPPTTGGG-TTSHHHHHHHHHHHHHHHHHHHHHHTT---------------